Protein AF-A0A7S4SKW2-F1 (afdb_monomer_lite)

Organism: NCBI:txid311494

Foldseek 3Di:
DVLVVVVLVVLLVLLLVLQQVLLVVLLVCQVVVLVVCLVCVVVVNDDLVVVLVVVLVVLLVVLLVPQLVVLVVVCVVSVLDDDPVLSVQLSLLSSLNNSLNNLVSNLLNLVDPDSVVSVVVSVVLSVLLSVLLLPPHADDPVCVVVNLVNLSNLSSLLNLLSSDEQADWDQDDPVPRDTDGPCPDPSNVSCVSSVSCSYDPPDRDHNVVSSVSSVVSSVVSSVSSSVSSVVVSVVVVVVVVVVVVVVCVVDPDPPPDDPDPVVVVVVVVVVVVVVVVVVVVVVVVVVVVVVVVVVPPPDDPDDDDDDDD

Secondary structure (DSSP, 8-state):
-HHHHHHHHHHHHHHHHTTHHHHHHHHHHHHHHHHHHHHHHHTTS--HHHHHHHHHHHHHHHHHHHHHHHHHHHHHHTT----HHHHHHHHHHHHHHHHHHHHHHHHHHHH---HHHHHHHHHHHHHHHHHTTSSSSPPPGGGTTHHHH-HHHHHHHHHHHHH--TT-EEEEETTTTEEEEGGGSHHHHHHHHTT-----TTSPPPTHHHHHHHHHHHHHHHHHHHHHHHHHHHHHHHHHHHHHHHHHHHS-----PPPPHHHHHHHHHHHHHHHHHHHHHHHHHHHHHHHHTTSSSSS----------

InterPro domains:
  IPR013525 ABC-2 type transporter, transmembrane domain [PF01061] (7-164)
  IPR050352 ATP-binding cassette subfamily G transporters [PTHR48041] (4-189)

Structure (mmCIF, N/CA/C/O backbone):
data_AF-A0A7S4SKW2-F1
#
_entry.id   AF-A0A7S4SKW2-F1
#
loop_
_atom_site.group_PDB
_atom_site.id
_atom_site.type_symbol
_atom_site.label_atom_id
_atom_site.label_alt_id
_atom_site.label_comp_id
_atom_site.label_asym_id
_atom_site.label_entity_id
_atom_site.label_seq_id
_atom_site.pdbx_PDB_ins_code
_atom_site.Cartn_x
_atom_site.Cartn_y
_atom_site.Cartn_z
_atom_site.occupancy
_atom_site.B_iso_or_equiv
_atom_site.auth_seq_id
_atom_site.auth_comp_id
_atom_site.auth_asym_id
_atom_site.auth_atom_id
_atom_site.pdbx_PDB_model_num
ATOM 1 N N . GLN A 1 1 ? 23.721 -5.086 -19.855 1.00 54.81 1 GLN A N 1
ATOM 2 C CA . GLN A 1 1 ? 22.516 -5.845 -19.432 1.00 54.81 1 GLN A CA 1
ATOM 3 C C . GLN A 1 1 ? 22.306 -5.880 -17.912 1.00 54.81 1 GLN A C 1
ATOM 5 O O . GLN A 1 1 ? 21.156 -5.894 -17.498 1.00 54.81 1 GLN A O 1
ATOM 10 N N . THR A 1 2 ? 23.355 -5.848 -17.077 1.00 61.50 2 THR A N 1
ATOM 11 C CA . THR A 1 2 ? 23.234 -5.836 -15.601 1.00 61.50 2 THR A CA 1
ATOM 12 C C . THR A 1 2 ? 22.401 -4.662 -15.071 1.00 61.50 2 THR A C 1
ATOM 14 O O . THR A 1 2 ? 21.466 -4.889 -14.315 1.00 61.50 2 THR A O 1
ATOM 17 N N . ALA A 1 3 ? 22.626 -3.437 -15.559 1.00 76.19 3 ALA A N 1
ATOM 18 C CA . ALA A 1 3 ? 21.929 -2.235 -15.077 1.00 76.19 3 ALA A CA 1
ATOM 19 C C . ALA A 1 3 ? 20.384 -2.290 -15.168 1.00 76.19 3 ALA A C 1
ATOM 21 O O . ALA A 1 3 ? 19.693 -1.798 -14.280 1.00 76.19 3 ALA A O 1
ATOM 22 N N . LEU A 1 4 ? 19.814 -2.935 -16.194 1.00 79.31 4 LEU A N 1
ATOM 23 C CA . LEU A 1 4 ? 18.354 -3.079 -16.329 1.00 79.31 4 LEU A CA 1
ATOM 24 C C . LEU A 1 4 ? 17.748 -4.022 -15.287 1.00 79.31 4 LEU A C 1
ATOM 26 O O . LEU A 1 4 ? 16.642 -3.798 -14.798 1.00 79.31 4 LEU A O 1
ATOM 30 N N . SER A 1 5 ? 18.477 -5.083 -14.941 1.00 82.88 5 SER A N 1
ATOM 31 C CA . SER A 1 5 ? 18.054 -6.005 -13.889 1.00 82.88 5 SER A CA 1
ATOM 32 C C . SER A 1 5 ? 18.116 -5.331 -12.518 1.00 82.88 5 SER A C 1
ATOM 34 O O . SER A 1 5 ? 17.193 -5.499 -11.725 1.00 82.88 5 SER A O 1
ATOM 36 N N . GLU A 1 6 ? 19.159 -4.534 -12.260 1.00 86.88 6 GLU A N 1
ATOM 37 C CA . GLU A 1 6 ? 19.307 -3.797 -10.998 1.00 86.88 6 GLU A CA 1
ATOM 38 C C . GLU A 1 6 ? 18.194 -2.760 -10.808 1.00 86.88 6 GLU A C 1
ATOM 40 O O . GLU A 1 6 ? 17.560 -2.710 -9.757 1.00 86.88 6 GLU A O 1
ATOM 45 N N . THR A 1 7 ? 17.888 -1.978 -11.845 1.00 86.38 7 THR A N 1
ATOM 46 C CA . THR A 1 7 ? 16.813 -0.970 -11.804 1.00 86.38 7 THR A CA 1
ATOM 47 C C . THR A 1 7 ? 15.433 -1.610 -11.629 1.00 86.38 7 THR A C 1
ATOM 49 O O . THR A 1 7 ? 14.648 -1.187 -10.780 1.00 86.38 7 THR A O 1
ATOM 52 N N . THR A 1 8 ? 15.158 -2.712 -12.328 1.00 87.62 8 THR A N 1
ATOM 53 C CA . THR A 1 8 ? 13.920 -3.489 -12.139 1.00 87.62 8 THR A CA 1
ATOM 54 C C . THR A 1 8 ? 13.827 -4.087 -10.725 1.00 87.62 8 THR A C 1
ATOM 56 O O . THR A 1 8 ? 12.756 -4.087 -10.111 1.00 87.62 8 THR A O 1
ATOM 59 N N . GLY A 1 9 ? 14.951 -4.559 -10.174 1.00 89.31 9 GLY A N 1
ATOM 60 C CA . GLY A 1 9 ? 15.054 -5.036 -8.794 1.00 89.31 9 GLY A CA 1
ATOM 61 C C . GLY A 1 9 ? 14.825 -3.931 -7.759 1.00 89.31 9 GLY A C 1
ATOM 62 O O . GLY A 1 9 ? 14.130 -4.158 -6.769 1.00 89.31 9 GLY A O 1
ATOM 63 N N . LEU A 1 10 ? 15.324 -2.720 -8.016 1.00 90.75 10 LEU A N 1
ATOM 64 C CA . LEU A 1 10 ? 15.101 -1.545 -7.174 1.00 90.75 10 LEU A CA 1
ATOM 65 C C . LEU A 1 10 ? 13.612 -1.178 -7.105 1.00 90.75 10 LEU A C 1
ATOM 67 O O . LEU A 1 10 ? 13.085 -0.977 -6.014 1.00 90.75 10 LEU A O 1
ATOM 71 N N . LEU A 1 11 ? 12.903 -1.149 -8.239 1.00 90.00 11 LEU A N 1
ATOM 72 C CA . LEU A 1 11 ? 11.459 -0.863 -8.269 1.00 90.00 11 LEU A CA 1
ATOM 73 C C . LEU A 1 11 ? 10.641 -1.933 -7.530 1.00 90.00 11 LEU A C 1
ATOM 75 O O . LEU A 1 11 ? 9.674 -1.619 -6.822 1.00 90.00 11 LEU A O 1
ATOM 79 N N . PHE A 1 12 ? 11.049 -3.199 -7.646 1.00 90.94 12 PHE A N 1
ATOM 80 C CA . PHE A 1 12 ? 10.481 -4.293 -6.861 1.00 90.94 12 PHE A CA 1
ATOM 81 C C . PHE A 1 12 ? 10.719 -4.096 -5.358 1.00 90.94 12 PHE A C 1
ATOM 83 O O . PHE A 1 12 ? 9.772 -4.179 -4.570 1.00 90.94 12 PHE A O 1
ATOM 90 N N . PHE A 1 13 ? 11.950 -3.772 -4.958 1.00 92.00 13 PHE A N 1
ATOM 91 C CA . PHE A 1 13 ? 12.297 -3.513 -3.563 1.00 92.00 13 PHE A CA 1
ATOM 92 C C . PHE A 1 13 ? 11.504 -2.335 -2.989 1.00 92.00 13 PHE A C 1
ATOM 94 O O . PHE A 1 13 ? 10.914 -2.459 -1.917 1.00 92.00 13 PHE A O 1
ATOM 101 N N . THR A 1 14 ? 11.397 -1.230 -3.728 1.00 91.50 14 THR A N 1
ATOM 102 C CA . THR A 1 14 ? 10.582 -0.071 -3.341 1.00 91.50 14 THR A CA 1
ATOM 103 C C . THR A 1 14 ? 9.115 -0.464 -3.156 1.00 91.50 14 THR A C 1
ATOM 105 O O . THR A 1 14 ? 8.493 -0.096 -2.160 1.00 91.50 14 THR A O 1
ATOM 108 N N . THR A 1 15 ? 8.561 -1.289 -4.050 1.00 92.38 15 THR A N 1
ATOM 109 C CA . THR A 1 15 ? 7.191 -1.808 -3.900 1.00 92.38 15 THR A CA 1
ATOM 110 C C . THR A 1 15 ? 7.029 -2.623 -2.611 1.00 92.38 15 THR A C 1
ATOM 112 O O . THR A 1 15 ? 6.035 -2.460 -1.896 1.00 92.38 15 THR A O 1
ATOM 115 N N . ALA A 1 16 ? 8.002 -3.473 -2.275 1.00 92.38 16 ALA A N 1
ATOM 116 C CA . ALA A 1 16 ? 7.991 -4.266 -1.046 1.00 92.38 16 ALA A CA 1
ATOM 117 C C . ALA A 1 16 ? 8.091 -3.398 0.218 1.00 92.38 16 ALA A C 1
ATOM 119 O O . ALA A 1 16 ? 7.288 -3.559 1.146 1.00 92.38 16 ALA A O 1
ATOM 120 N N . LEU A 1 17 ? 9.010 -2.430 0.209 1.00 91.56 17 LEU A N 1
ATOM 121 C CA . LEU A 1 17 ? 9.254 -1.481 1.295 1.00 91.56 17 LEU A CA 1
ATOM 122 C C . LEU A 1 17 ? 8.003 -0.669 1.652 1.00 91.56 17 LEU A C 1
ATOM 124 O O . LEU A 1 17 ? 7.767 -0.388 2.822 1.00 91.56 17 LEU A O 1
ATOM 128 N N . TYR A 1 18 ? 7.179 -0.320 0.663 1.00 91.56 18 TYR A N 1
ATOM 129 C CA . TYR A 1 18 ? 5.951 0.456 0.868 1.00 91.56 18 TYR A CA 1
ATOM 130 C C . TYR A 1 18 ? 4.680 -0.381 0.990 1.00 91.56 18 TYR A C 1
ATOM 132 O O . TYR A 1 18 ? 3.588 0.169 1.112 1.00 91.56 18 TYR A O 1
ATOM 140 N N . THR A 1 19 ? 4.810 -1.703 0.989 1.00 92.25 19 THR A N 1
ATOM 141 C CA . THR A 1 19 ? 3.681 -2.619 1.157 1.00 92.25 19 THR A CA 1
ATOM 142 C C . THR A 1 19 ? 3.662 -3.232 2.546 1.00 92.25 19 THR A C 1
ATOM 144 O O . THR A 1 19 ? 2.653 -3.161 3.240 1.00 92.25 19 THR A O 1
ATOM 147 N N . VAL A 1 20 ? 4.781 -3.825 2.967 1.00 93.00 20 VAL A N 1
ATOM 148 C CA . VAL A 1 20 ? 4.821 -4.658 4.175 1.00 93.00 20 VAL A CA 1
ATOM 149 C C . VAL A 1 20 ? 4.710 -3.813 5.455 1.00 93.00 20 VAL A C 1
ATOM 151 O O . VAL A 1 20 ? 3.808 -4.071 6.256 1.00 93.00 20 VAL A O 1
ATOM 154 N N . PRO A 1 21 ? 5.546 -2.776 5.671 1.00 93.00 21 PRO A N 1
ATOM 155 C CA . PRO A 1 21 ? 5.512 -1.999 6.910 1.00 93.00 21 PRO A CA 1
ATOM 156 C C . PRO A 1 21 ? 4.182 -1.275 7.181 1.00 93.00 21 PRO A C 1
ATOM 158 O O . PRO A 1 21 ? 3.715 -1.348 8.318 1.00 93.00 21 PRO A O 1
ATOM 161 N N . PRO A 1 22 ? 3.523 -0.614 6.202 1.00 93.06 22 PRO A N 1
ATOM 162 C CA . PRO A 1 22 ? 2.274 0.100 6.469 1.00 93.06 22 PRO A CA 1
ATOM 163 C C . PRO A 1 22 ? 1.134 -0.786 6.983 1.00 93.06 22 PRO A C 1
ATOM 165 O O . PRO A 1 22 ? 0.348 -0.321 7.808 1.00 93.06 22 PRO A O 1
ATOM 168 N N . VAL A 1 23 ? 1.061 -2.051 6.547 1.00 93.75 23 VAL A N 1
ATOM 169 C CA . VAL A 1 23 ? 0.061 -3.009 7.049 1.00 93.75 23 VAL A CA 1
ATOM 170 C C . VAL A 1 23 ? 0.276 -3.252 8.540 1.00 93.75 23 VAL A C 1
ATOM 172 O O . VAL A 1 23 ? -0.646 -3.061 9.329 1.00 93.75 23 VAL A O 1
ATOM 175 N N . PHE A 1 24 ? 1.498 -3.609 8.944 1.00 93.44 24 PHE A N 1
ATOM 176 C CA . PHE A 1 24 ? 1.812 -3.911 10.345 1.00 93.44 24 PHE A CA 1
ATOM 177 C C . PHE A 1 24 ? 1.731 -2.689 11.259 1.00 93.44 24 PHE A C 1
ATOM 179 O O . PHE A 1 24 ? 1.295 -2.814 12.402 1.00 93.44 24 PHE A O 1
ATOM 186 N N . GLN A 1 25 ? 2.100 -1.506 10.759 1.00 93.50 25 GLN A N 1
ATOM 187 C CA . GLN A 1 25 ? 1.942 -0.253 11.499 1.00 93.50 25 GLN A CA 1
ATOM 188 C C . GLN A 1 25 ? 0.477 -0.013 11.874 1.00 93.50 25 GLN A C 1
ATOM 190 O O . GLN A 1 25 ? 0.178 0.275 13.032 1.00 93.50 25 GLN A O 1
ATOM 195 N N . MET A 1 26 ? -0.446 -0.185 10.923 1.00 92.81 26 MET A N 1
ATOM 196 C CA . MET A 1 26 ? -1.872 0.001 11.202 1.00 92.81 26 MET A CA 1
ATOM 197 C C . MET A 1 26 ? -2.462 -1.140 12.015 1.00 92.81 26 MET A C 1
ATOM 199 O O . MET A 1 26 ? -3.283 -0.891 12.895 1.00 92.81 26 MET A O 1
ATOM 203 N N . LEU A 1 27 ? -1.976 -2.364 11.812 1.00 93.69 27 LEU A N 1
ATOM 204 C CA . LEU A 1 27 ? -2.357 -3.517 12.620 1.00 93.69 27 LEU A CA 1
ATOM 205 C C . LEU A 1 27 ? -2.094 -3.286 14.117 1.00 93.69 27 LEU A C 1
ATOM 207 O O . LEU A 1 27 ? -2.939 -3.600 14.951 1.00 93.69 27 LEU A O 1
ATOM 211 N N . ALA A 1 28 ? -0.931 -2.719 14.452 1.00 91.94 28 ALA A N 1
ATOM 212 C CA . ALA A 1 28 ? -0.530 -2.452 15.831 1.00 91.94 28 ALA A CA 1
ATOM 213 C C . ALA A 1 28 ? -1.319 -1.295 16.468 1.00 91.94 28 ALA A C 1
ATOM 215 O O . ALA A 1 28 ? -1.614 -1.323 17.661 1.00 91.94 28 ALA A O 1
ATOM 216 N N . VAL A 1 29 ? -1.673 -0.279 15.678 1.00 92.50 29 VAL A N 1
ATOM 217 C CA . VAL A 1 29 ? -2.377 0.924 16.154 1.00 92.50 29 VAL A CA 1
ATOM 218 C C . VAL A 1 29 ? -3.895 0.711 16.250 1.00 92.50 29 VAL A C 1
ATOM 220 O O . VAL A 1 29 ? -4.558 1.349 17.072 1.00 92.50 29 VAL A O 1
ATOM 223 N N . ALA A 1 30 ? -4.456 -0.208 15.460 1.00 90.56 30 ALA A N 1
ATOM 224 C CA . ALA A 1 30 ? -5.895 -0.441 15.359 1.00 90.56 30 ALA A CA 1
ATOM 225 C C . ALA A 1 30 ? -6.623 -0.677 16.695 1.00 90.56 30 ALA A C 1
ATOM 227 O O . ALA A 1 30 ? -7.631 -0.003 16.915 1.00 90.56 30 ALA A O 1
ATOM 228 N N . PRO A 1 31 ? -6.146 -1.525 17.629 1.00 89.50 31 PRO A N 1
ATOM 229 C CA . PRO A 1 31 ? -6.864 -1.757 18.885 1.00 89.50 31 PRO A CA 1
ATOM 230 C C . PRO A 1 31 ? -7.017 -0.480 19.720 1.00 89.50 31 PRO A C 1
ATOM 232 O O . PRO A 1 31 ? -8.088 -0.203 20.262 1.00 89.50 31 PRO A O 1
ATOM 235 N N . ALA A 1 32 ? -5.959 0.335 19.780 1.00 90.56 32 ALA A N 1
ATOM 236 C CA . ALA A 1 32 ? -5.975 1.606 20.497 1.00 90.56 32 ALA A CA 1
ATOM 237 C C . ALA A 1 32 ? -6.927 2.616 19.840 1.00 90.56 32 ALA A C 1
ATOM 239 O O . ALA A 1 32 ? -7.619 3.358 20.539 1.00 90.56 32 ALA A O 1
ATOM 240 N N . VAL A 1 33 ? -6.991 2.625 18.505 1.00 91.12 33 VAL A N 1
ATOM 241 C CA . VAL A 1 33 ? -7.918 3.469 17.744 1.00 91.12 33 VAL A CA 1
ATOM 242 C C . VAL A 1 33 ? -9.368 3.069 18.002 1.00 91.12 33 VAL A C 1
ATOM 244 O O . VAL A 1 33 ? -10.168 3.929 18.354 1.00 91.12 33 VAL A O 1
ATOM 247 N N . VAL A 1 34 ? -9.708 1.782 17.902 1.00 88.50 34 VAL A N 1
ATOM 248 C CA . VAL A 1 34 ? -11.086 1.304 18.110 1.00 88.50 34 VAL A CA 1
ATOM 249 C C . VAL A 1 34 ? -11.563 1.582 19.535 1.00 88.50 34 VAL A C 1
ATOM 251 O O . VAL A 1 34 ? -12.678 2.070 19.732 1.00 88.50 34 VAL A O 1
ATOM 254 N N . ALA A 1 35 ? -10.708 1.342 20.534 1.00 88.81 35 ALA A N 1
ATOM 255 C CA . ALA A 1 35 ? -11.029 1.626 21.930 1.00 88.81 35 ALA A CA 1
ATOM 256 C C . ALA A 1 35 ? -11.248 3.124 22.186 1.00 88.81 35 ALA A C 1
ATOM 258 O O . ALA A 1 35 ? -12.133 3.495 22.959 1.00 88.81 35 ALA A O 1
ATOM 259 N N . ARG A 1 36 ? -10.459 3.987 21.536 1.00 89.56 36 ARG A N 1
ATOM 260 C CA . ARG A 1 36 ? -10.618 5.440 21.629 1.00 89.56 36 ARG A CA 1
ATOM 261 C C . ARG A 1 36 ? -11.919 5.895 20.969 1.00 89.56 36 ARG A C 1
ATOM 263 O O . ARG A 1 36 ? -12.744 6.496 21.644 1.00 89.56 36 ARG A O 1
ATOM 270 N N . VAL A 1 37 ? -12.135 5.533 19.703 1.00 89.69 37 VAL A N 1
ATOM 271 C CA . VAL A 1 37 ? -13.324 5.926 18.926 1.00 89.69 37 VAL A CA 1
ATOM 272 C C . VAL A 1 37 ? -14.611 5.506 19.625 1.00 89.69 37 VAL A C 1
ATOM 274 O O . VAL A 1 37 ? -15.553 6.286 19.697 1.00 89.69 37 VAL A O 1
ATOM 277 N N . SER A 1 38 ? -14.640 4.304 20.201 1.00 87.25 38 SER A N 1
ATOM 278 C CA . SER A 1 38 ? -15.818 3.812 20.921 1.00 87.25 38 SER A CA 1
ATOM 279 C C . SER A 1 38 ? -16.164 4.686 22.131 1.00 87.25 38 SER A C 1
ATOM 281 O O . SER A 1 38 ? -17.331 4.991 22.357 1.00 87.25 38 SER A O 1
ATOM 283 N N . LYS A 1 39 ? -15.156 5.129 22.894 1.00 88.00 39 LYS A N 1
ATOM 284 C CA . LYS A 1 39 ? -15.359 6.011 24.054 1.00 88.00 39 LYS A CA 1
ATOM 285 C C . LYS A 1 39 ? -15.805 7.408 23.635 1.00 88.00 39 LYS A C 1
ATOM 287 O O . LYS A 1 39 ? -16.733 7.947 24.224 1.00 88.00 39 LYS A O 1
ATOM 292 N N . GLU A 1 40 ? -15.158 7.967 22.616 1.00 90.06 40 GLU A N 1
ATOM 293 C CA . GLU A 1 40 ? -15.432 9.323 22.129 1.00 90.06 40 GLU A CA 1
ATOM 294 C C . GLU A 1 40 ? -16.797 9.423 21.423 1.00 90.06 40 GLU A C 1
ATOM 296 O O . GLU A 1 40 ? -17.452 10.466 21.471 1.00 90.06 40 GLU A O 1
ATOM 301 N N . TYR A 1 41 ? -17.258 8.321 20.820 1.00 87.75 41 TYR A N 1
ATOM 302 C CA . TYR A 1 41 ? -18.603 8.208 20.264 1.00 87.75 41 TYR A CA 1
ATOM 303 C C . TYR A 1 41 ? -19.675 8.144 21.360 1.00 87.75 41 TYR A C 1
ATOM 305 O O . TYR A 1 41 ? -20.662 8.870 21.283 1.00 87.75 41 TYR A O 1
ATOM 313 N N . LEU A 1 42 ? -19.476 7.320 22.398 1.00 85.12 42 LEU A N 1
ATOM 314 C CA . LEU A 1 42 ? -20.421 7.215 23.520 1.00 85.12 42 LEU A CA 1
ATOM 315 C C . LEU A 1 42 ? -20.531 8.521 24.319 1.00 85.12 42 LEU A C 1
ATOM 317 O O . LEU A 1 42 ? -21.604 8.833 24.823 1.00 85.12 42 LEU A O 1
ATOM 321 N N . SER A 1 43 ? -19.458 9.313 24.396 1.00 86.81 43 SER A N 1
ATOM 322 C CA . SER A 1 43 ? -19.497 10.648 25.005 1.00 86.81 43 SER A CA 1
ATOM 323 C C . SER A 1 43 ? -20.084 11.731 24.090 1.00 86.81 43 SER A C 1
ATOM 325 O O . SER A 1 43 ? -20.125 12.894 24.482 1.00 86.81 43 SER A O 1
ATOM 327 N N . GLY A 1 44 ? -20.506 11.384 22.869 1.00 85.06 44 GLY A N 1
ATOM 328 C CA . GLY A 1 44 ? -21.147 12.308 21.933 1.00 85.06 44 GLY A CA 1
ATOM 329 C C . GLY A 1 44 ? -20.217 13.361 21.321 1.00 85.06 44 GLY A C 1
ATOM 330 O O . GLY A 1 44 ? -20.707 14.376 20.834 1.00 85.06 44 GLY A O 1
ATOM 331 N N . MET A 1 45 ? -18.891 13.158 21.329 1.00 88.00 45 MET A N 1
ATOM 332 C CA . MET A 1 45 ? -17.949 14.172 20.826 1.00 88.00 45 MET A CA 1
ATOM 333 C C . MET A 1 45 ? -17.910 14.264 19.295 1.00 88.00 45 MET A C 1
ATOM 335 O O . MET A 1 45 ? -17.781 15.362 18.757 1.00 88.00 45 MET A O 1
ATOM 339 N N . TYR A 1 46 ? -17.993 13.135 18.580 1.00 88.12 46 TYR A N 1
ATOM 340 C CA . TYR A 1 46 ? -18.027 13.114 17.112 1.00 88.12 46 TYR A CA 1
ATOM 341 C C . TYR A 1 46 ? -18.669 11.838 16.546 1.00 88.12 46 TYR A C 1
ATOM 343 O O . TYR A 1 46 ? -18.770 10.807 17.208 1.00 88.12 46 TYR A O 1
ATOM 351 N N . GLN A 1 47 ? -19.071 11.897 15.272 1.00 88.75 47 GLN A N 1
ATOM 352 C CA . GLN A 1 47 ? -19.622 10.759 14.531 1.00 88.75 47 GLN A CA 1
ATOM 353 C C . GLN A 1 47 ? -18.522 9.923 13.856 1.00 88.75 47 GLN A C 1
ATOM 355 O O . GLN A 1 47 ? -17.506 10.445 13.396 1.00 88.75 47 GLN A O 1
ATOM 360 N N . VAL A 1 48 ? -18.753 8.612 13.733 1.00 86.44 48 VAL A N 1
ATOM 361 C CA . VAL A 1 48 ? -17.770 7.638 13.217 1.00 86.44 48 VAL A CA 1
ATOM 362 C C . VAL A 1 48 ? -17.265 7.980 11.808 1.00 86.44 48 VAL A C 1
ATOM 364 O O . VAL A 1 48 ? -16.080 7.832 11.522 1.00 86.44 48 VAL A O 1
ATOM 367 N N . HIS A 1 49 ? -18.125 8.488 10.924 1.00 87.75 49 HIS A N 1
ATOM 368 C CA . HIS A 1 49 ? -17.723 8.843 9.558 1.00 87.75 49 HIS A CA 1
ATOM 369 C C . HIS A 1 49 ? -16.748 10.028 9.518 1.00 87.75 49 HIS A C 1
ATOM 371 O O . HIS A 1 49 ? -15.791 10.003 8.744 1.00 87.75 49 HIS A O 1
ATOM 377 N N . THR A 1 50 ? -16.932 11.031 10.382 1.00 90.19 50 THR A N 1
ATOM 378 C CA . THR A 1 50 ? -16.022 12.182 10.491 1.00 90.19 50 THR A CA 1
ATOM 379 C C . THR A 1 50 ? -14.630 11.724 10.908 1.00 90.19 50 THR A C 1
ATOM 381 O O . THR A 1 50 ? -13.633 12.181 10.350 1.00 90.19 50 THR A O 1
ATOM 384 N N . PHE A 1 51 ? -14.561 10.754 11.822 1.00 90.50 51 PHE A N 1
ATOM 385 C CA . PHE A 1 51 ? -13.306 10.126 12.215 1.00 90.50 51 PHE A CA 1
ATOM 386 C C . PHE A 1 51 ? -12.625 9.404 11.048 1.00 90.50 51 PHE A C 1
ATOM 388 O O . PHE A 1 51 ? -11.442 9.635 10.802 1.00 90.50 51 PHE A O 1
ATOM 395 N N . VAL A 1 52 ? -13.359 8.579 10.290 1.00 90.06 52 VAL A N 1
ATOM 396 C CA . VAL A 1 52 ? -12.799 7.847 9.139 1.00 90.06 52 VAL A CA 1
ATOM 397 C C . VAL A 1 52 ? -12.219 8.812 8.103 1.00 90.06 52 VAL A C 1
ATOM 399 O O . VAL A 1 52 ? -11.103 8.599 7.621 1.00 90.06 52 VAL A O 1
ATOM 402 N N . VAL A 1 53 ? -12.929 9.900 7.791 1.00 91.25 53 VAL A N 1
ATOM 403 C CA . VAL A 1 53 ? -12.456 10.920 6.842 1.00 91.25 53 VAL A CA 1
ATOM 404 C C . VAL A 1 53 ? -11.203 11.621 7.370 1.00 91.25 53 VAL A C 1
ATOM 406 O O . VAL A 1 53 ? -10.200 11.693 6.657 1.00 91.25 53 VAL A O 1
ATOM 409 N N . ALA A 1 54 ? -11.216 12.084 8.623 1.00 91.94 54 ALA A N 1
ATOM 410 C CA . ALA A 1 54 ? -10.074 12.769 9.229 1.00 91.94 54 ALA A CA 1
ATOM 411 C C . ALA A 1 54 ? -8.830 11.866 9.306 1.00 91.94 54 ALA A C 1
ATOM 413 O O . ALA A 1 54 ? -7.721 12.288 8.970 1.00 91.94 54 ALA A O 1
ATOM 414 N N . MET A 1 55 ? -9.015 10.600 9.683 1.00 89.62 55 MET A N 1
ATOM 415 C CA . MET A 1 55 ? -7.946 9.609 9.773 1.00 89.62 55 MET A CA 1
ATOM 416 C C . MET A 1 55 ? -7.348 9.276 8.402 1.00 89.62 55 MET A C 1
ATOM 418 O O . MET A 1 55 ? -6.124 9.186 8.261 1.00 89.62 55 MET A O 1
ATOM 422 N N . THR A 1 56 ? -8.197 9.124 7.383 1.00 88.69 56 THR A N 1
ATOM 423 C CA . THR A 1 56 ? -7.763 8.862 6.004 1.00 88.69 56 THR A CA 1
ATOM 424 C C . THR A 1 56 ? -6.984 10.051 5.450 1.00 88.69 56 THR A C 1
ATOM 426 O O . THR A 1 56 ? -5.919 9.868 4.856 1.00 88.69 56 THR A O 1
ATOM 429 N N . LEU A 1 57 ? -7.461 11.276 5.693 1.00 91.12 57 LEU A N 1
ATOM 430 C CA . LEU A 1 57 ? -6.785 12.496 5.260 1.00 91.12 57 LEU A CA 1
ATOM 431 C C . LEU A 1 57 ? -5.414 12.640 5.933 1.00 91.12 57 LEU A C 1
ATOM 433 O O . LEU A 1 57 ? -4.410 12.822 5.247 1.00 91.12 57 LEU A O 1
ATOM 437 N N . SER A 1 58 ? -5.356 12.465 7.257 1.00 91.19 58 SER A N 1
ATOM 438 C CA . SER A 1 58 ? -4.104 12.484 8.023 1.00 91.19 58 SER A CA 1
ATOM 439 C C . SER A 1 58 ? -3.111 11.435 7.510 1.00 91.19 58 SER A C 1
ATOM 441 O O . SER A 1 58 ? -1.956 11.750 7.221 1.00 91.19 58 SER A O 1
ATOM 443 N N . SER A 1 59 ? -3.582 10.206 7.281 1.00 87.50 59 SER A N 1
ATOM 444 C CA . SER A 1 59 ? -2.756 9.121 6.745 1.00 87.50 59 SER A CA 1
ATOM 445 C C . SER A 1 59 ? -2.229 9.432 5.342 1.00 87.50 59 SER A C 1
ATOM 447 O O . SER A 1 59 ? -1.069 9.142 5.042 1.00 87.50 59 SER A O 1
ATOM 449 N N . THR A 1 60 ? -3.055 10.034 4.487 1.00 87.38 60 THR A N 1
ATOM 450 C CA . THR A 1 60 ? -2.670 10.417 3.122 1.00 87.38 60 THR A CA 1
ATOM 451 C C . THR A 1 60 ? -1.577 11.480 3.149 1.00 87.38 60 THR A C 1
ATOM 453 O O . THR A 1 60 ? -0.566 11.322 2.470 1.00 87.38 60 THR A O 1
ATOM 456 N N . ILE A 1 61 ? -1.713 12.501 4.000 1.00 88.69 61 ILE A N 1
ATOM 457 C CA . ILE A 1 61 ? -0.696 13.549 4.170 1.00 88.69 61 ILE A CA 1
ATOM 458 C C . ILE A 1 61 ? 0.644 12.934 4.588 1.00 88.69 61 ILE A C 1
ATOM 460 O O . ILE A 1 61 ? 1.671 13.214 3.974 1.00 88.69 61 ILE A O 1
ATOM 464 N N . THR A 1 62 ? 0.652 12.030 5.573 1.00 87.56 62 THR A N 1
ATOM 465 C CA . THR A 1 62 ? 1.890 11.354 5.990 1.00 87.56 62 THR A CA 1
ATOM 466 C C . THR A 1 62 ? 2.517 10.540 4.856 1.00 87.56 62 THR A C 1
ATOM 468 O O . THR A 1 62 ? 3.738 10.528 4.716 1.00 87.56 62 THR A O 1
ATOM 471 N N . ALA A 1 63 ? 1.709 9.857 4.037 1.00 84.56 63 ALA A N 1
ATOM 472 C CA . ALA A 1 63 ? 2.217 9.088 2.900 1.00 84.56 63 ALA A CA 1
ATOM 473 C C . ALA A 1 63 ? 2.837 10.000 1.830 1.00 84.56 63 ALA A C 1
ATOM 475 O O . ALA A 1 63 ? 3.913 9.698 1.318 1.00 84.56 63 ALA A O 1
ATOM 476 N N . VAL A 1 64 ? 2.197 11.139 1.554 1.00 85.06 64 VAL A N 1
ATOM 477 C CA . VAL A 1 64 ? 2.671 12.148 0.599 1.00 85.06 64 VAL A CA 1
ATOM 478 C C . VAL A 1 64 ? 3.934 12.856 1.083 1.00 85.06 64 VAL A C 1
ATOM 480 O O . VAL A 1 64 ? 4.660 13.357 0.247 1.00 85.06 64 VAL A O 1
ATOM 483 N N . ILE A 1 65 ? 4.246 12.886 2.381 1.00 85.56 65 ILE A N 1
ATOM 484 C CA . ILE A 1 65 ? 5.498 13.482 2.886 1.00 85.56 65 ILE A CA 1
ATOM 485 C C . ILE A 1 65 ? 6.628 12.449 2.970 1.00 85.56 65 ILE A C 1
ATOM 487 O O . ILE A 1 65 ? 7.765 12.748 2.618 1.00 85.56 65 ILE A O 1
ATOM 491 N N . TRP A 1 66 ? 6.337 11.227 3.427 1.00 84.69 66 TRP A N 1
ATOM 492 C CA . TRP A 1 66 ? 7.370 10.213 3.666 1.00 84.69 66 TRP A CA 1
ATOM 493 C C . TRP A 1 66 ? 7.881 9.550 2.380 1.00 84.69 66 TRP A C 1
ATOM 495 O O . TRP A 1 66 ? 9.081 9.325 2.229 1.00 84.69 66 TRP A O 1
ATOM 505 N N . ALA A 1 67 ? 6.988 9.235 1.439 1.00 83.62 67 ALA A N 1
ATOM 506 C CA . ALA A 1 67 ? 7.377 8.556 0.207 1.00 83.62 67 ALA A CA 1
ATOM 507 C C . ALA A 1 67 ? 8.241 9.414 -0.752 1.00 83.62 67 ALA A C 1
ATOM 509 O O . ALA A 1 67 ? 9.207 8.857 -1.270 1.00 83.62 67 ALA A O 1
ATOM 510 N N . PRO A 1 68 ? 8.031 10.739 -0.931 1.00 82.25 68 PRO A N 1
ATOM 511 C CA . PRO A 1 68 ? 8.889 11.529 -1.813 1.00 82.25 68 PRO A CA 1
ATOM 512 C C . PRO A 1 68 ? 10.286 11.735 -1.265 1.00 82.25 68 PRO A C 1
ATOM 514 O O . PRO A 1 68 ? 11.215 11.830 -2.053 1.00 82.25 68 PRO A O 1
ATOM 517 N N . VAL A 1 69 ? 10.471 11.787 0.057 1.00 85.62 69 VAL A N 1
ATOM 518 C CA . VAL A 1 69 ? 11.820 11.909 0.630 1.00 85.62 69 VAL A CA 1
ATOM 519 C C . VAL A 1 69 ? 12.660 10.694 0.239 1.00 85.62 69 VAL A C 1
ATOM 521 O O . VAL A 1 69 ? 13.754 10.846 -0.296 1.00 85.62 69 VAL A O 1
ATOM 524 N N . TRP A 1 70 ? 12.123 9.487 0.425 1.00 85.75 70 TRP A N 1
ATOM 525 C CA . TRP A 1 70 ? 12.787 8.259 -0.014 1.00 85.75 70 TRP A CA 1
ATOM 526 C C . TRP A 1 70 ? 12.943 8.184 -1.535 1.00 85.75 70 TRP A C 1
ATOM 528 O O . TRP A 1 70 ? 14.019 7.843 -2.028 1.00 85.75 70 TRP A O 1
ATOM 538 N N . GLN A 1 71 ? 11.882 8.502 -2.283 1.00 84.50 71 GLN A N 1
ATOM 539 C CA . GLN A 1 71 ? 11.886 8.419 -3.740 1.00 84.50 71 GLN A CA 1
ATOM 540 C C . GLN A 1 71 ? 12.890 9.405 -4.344 1.00 84.50 71 GLN A C 1
ATOM 542 O O . GLN A 1 71 ? 13.638 9.019 -5.227 1.00 84.50 71 GLN A O 1
ATOM 547 N N . MET A 1 72 ? 12.984 10.642 -3.846 1.00 84.00 72 MET A N 1
ATOM 548 C CA . MET A 1 72 ? 13.974 11.609 -4.330 1.00 84.00 72 MET A CA 1
ATOM 549 C C . MET A 1 72 ? 15.406 11.116 -4.101 1.00 84.00 72 MET A C 1
ATOM 551 O O . MET A 1 72 ? 16.235 11.207 -5.004 1.00 84.00 72 MET A O 1
ATOM 555 N N . ILE A 1 73 ? 15.697 10.547 -2.928 1.00 87.50 73 ILE A N 1
ATOM 556 C CA . ILE A 1 73 ? 17.031 10.009 -2.623 1.00 87.50 73 ILE A CA 1
ATOM 557 C C . ILE A 1 73 ? 17.346 8.804 -3.519 1.00 87.50 73 ILE A C 1
ATOM 559 O O . ILE A 1 73 ? 18.403 8.744 -4.134 1.00 87.50 73 ILE A O 1
ATOM 563 N N . THR A 1 74 ? 16.432 7.843 -3.633 1.00 86.19 74 THR A N 1
ATOM 564 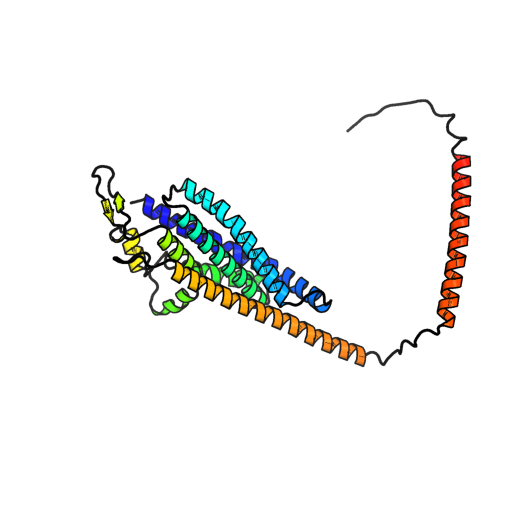C CA . THR A 1 74 ? 16.671 6.635 -4.440 1.00 86.19 74 THR A CA 1
ATOM 565 C C . THR A 1 74 ? 16.735 6.919 -5.936 1.00 86.19 74 THR A C 1
ATOM 567 O O . THR A 1 74 ? 17.583 6.350 -6.615 1.00 86.19 74 THR A O 1
ATOM 570 N N . TYR A 1 75 ? 15.902 7.826 -6.445 1.00 82.38 75 TYR A N 1
ATOM 571 C CA . TYR A 1 75 ? 15.880 8.203 -7.858 1.00 82.38 75 TYR A CA 1
ATOM 572 C C . TYR A 1 75 ? 17.161 8.935 -8.276 1.00 82.38 75 TYR A C 1
ATOM 574 O O . TYR A 1 75 ? 17.714 8.648 -9.333 1.00 82.38 75 TYR A O 1
ATOM 582 N N . THR A 1 76 ? 17.682 9.817 -7.413 1.00 81.81 76 THR A N 1
ATOM 583 C CA . THR A 1 76 ? 18.970 10.497 -7.647 1.00 81.81 76 THR A CA 1
ATOM 584 C C . THR A 1 76 ? 20.166 9.554 -7.544 1.00 81.81 76 THR A C 1
ATOM 586 O O . THR A 1 76 ? 21.106 9.686 -8.319 1.00 81.81 76 THR A O 1
ATOM 589 N N . LEU A 1 77 ? 20.139 8.583 -6.627 1.00 82.69 77 LEU A N 1
ATOM 590 C CA . LEU A 1 77 ? 21.220 7.602 -6.478 1.00 82.69 77 LEU A CA 1
ATOM 591 C C . LEU A 1 77 ? 21.268 6.570 -7.605 1.00 82.69 77 LEU A C 1
ATOM 593 O O . LEU A 1 77 ? 22.343 6.077 -7.936 1.00 82.69 77 LEU A O 1
ATOM 597 N N . ALA A 1 78 ? 20.114 6.208 -8.152 1.00 80.38 78 ALA A N 1
ATOM 598 C CA . ALA A 1 78 ? 20.018 5.177 -9.172 1.00 80.38 78 ALA A CA 1
ATOM 599 C C . ALA A 1 78 ? 20.138 5.730 -10.605 1.00 80.38 78 ALA A C 1
ATOM 601 O O . ALA A 1 78 ? 20.120 4.937 -11.543 1.00 80.38 78 ALA A O 1
ATOM 602 N N . ASP A 1 79 ? 20.276 7.056 -10.755 1.00 73.69 79 ASP A N 1
ATOM 603 C CA . ASP A 1 79 ? 20.350 7.775 -12.036 1.00 73.69 79 ASP A CA 1
ATOM 604 C C . ASP A 1 79 ? 19.277 7.295 -13.030 1.00 73.69 79 ASP A C 1
ATOM 606 O O . ASP A 1 79 ? 19.525 7.113 -14.223 1.00 73.69 79 ASP A O 1
ATOM 610 N N . LEU A 1 80 ? 18.068 7.030 -12.509 1.00 67.38 80 LEU A N 1
ATOM 611 C CA . LEU A 1 80 ? 16.903 6.698 -13.327 1.00 67.38 80 LEU A CA 1
ATOM 612 C C . LEU A 1 80 ? 16.532 7.973 -14.080 1.00 67.38 80 LEU A C 1
ATOM 614 O O . LEU A 1 80 ? 15.864 8.877 -13.581 1.00 67.38 80 LEU A O 1
ATOM 618 N N . GLY A 1 81 ? 17.111 8.111 -15.265 1.00 61.97 81 GLY A N 1
ATOM 619 C CA . GLY A 1 81 ? 16.928 9.273 -16.103 1.00 61.97 81 GLY A CA 1
ATOM 620 C C . GLY A 1 81 ? 15.508 9.312 -16.642 1.00 61.97 81 GLY A C 1
ATOM 621 O O . GLY A 1 81 ? 15.214 8.590 -17.590 1.00 61.97 81 GLY A O 1
ATOM 622 N N . ARG A 1 82 ? 14.671 10.213 -16.104 1.00 64.62 82 ARG A N 1
ATOM 623 C CA . ARG A 1 82 ? 13.737 11.062 -16.874 1.00 64.62 82 ARG A CA 1
ATOM 624 C C . ARG A 1 82 ? 12.863 11.977 -16.018 1.00 64.62 82 ARG A C 1
ATOM 626 O O . ARG A 1 82 ? 12.625 11.732 -14.844 1.00 64.62 82 ARG A O 1
ATOM 633 N N . ASP A 1 83 ? 12.446 13.049 -16.688 1.00 73.81 83 ASP A N 1
ATOM 634 C CA . ASP A 1 83 ? 11.313 13.960 -16.480 1.00 73.81 83 ASP A CA 1
ATOM 635 C C . ASP A 1 83 ? 10.706 14.068 -15.054 1.00 73.81 83 ASP A C 1
ATOM 637 O O . ASP A 1 83 ? 10.196 13.077 -14.525 1.00 73.81 83 ASP A O 1
ATOM 641 N N . PRO A 1 84 ? 10.622 15.269 -14.437 1.00 79.38 84 PRO A N 1
ATOM 642 C CA . PRO A 1 84 ? 9.928 15.462 -13.153 1.00 79.38 84 PRO A CA 1
ATOM 643 C C . PRO A 1 84 ? 8.484 14.928 -13.126 1.00 79.38 84 PRO A C 1
ATOM 645 O O . PRO A 1 84 ? 7.962 14.604 -12.059 1.00 79.38 84 PRO A O 1
ATOM 648 N N . VAL A 1 85 ? 7.835 14.797 -14.286 1.00 83.88 85 VAL A N 1
ATOM 649 C CA . VAL A 1 85 ? 6.501 14.195 -14.409 1.00 83.88 85 VAL A CA 1
ATOM 650 C C . VAL A 1 85 ? 6.499 12.706 -14.033 1.00 83.88 85 VAL A C 1
ATOM 652 O O . VAL A 1 85 ? 5.580 12.257 -13.344 1.00 83.88 85 VAL A O 1
ATOM 655 N N . ALA A 1 86 ? 7.526 11.946 -14.427 1.00 82.56 86 ALA A N 1
ATOM 656 C CA . ALA A 1 86 ? 7.650 10.527 -14.090 1.00 82.56 86 ALA A CA 1
ATOM 657 C C . ALA A 1 86 ? 7.827 10.341 -12.577 1.00 82.56 86 ALA A C 1
ATOM 659 O O . ALA A 1 86 ? 7.117 9.543 -11.961 1.00 82.56 86 ALA A O 1
ATOM 660 N N . LEU A 1 87 ? 8.668 11.177 -11.958 1.00 84.62 87 LEU A N 1
ATOM 661 C CA . LEU A 1 87 ? 8.866 11.198 -10.509 1.00 84.62 87 LEU A CA 1
ATOM 662 C C . LEU A 1 87 ? 7.547 11.433 -9.754 1.00 84.62 87 LEU A C 1
ATOM 664 O O . LEU A 1 87 ? 7.229 10.702 -8.814 1.00 84.62 87 LEU A O 1
ATOM 668 N N . LEU A 1 88 ? 6.745 12.412 -10.186 1.00 86.94 88 LEU A N 1
ATOM 669 C CA . LEU A 1 88 ? 5.428 12.679 -9.597 1.00 86.94 88 LEU A CA 1
ATOM 670 C C . LEU A 1 88 ? 4.453 11.509 -9.799 1.00 86.94 88 LEU A C 1
ATOM 672 O O . LEU A 1 88 ? 3.706 11.166 -8.880 1.00 86.94 88 LEU A O 1
ATOM 676 N N . GLY A 1 89 ? 4.474 10.864 -10.967 1.00 87.69 89 GLY A N 1
ATOM 677 C CA . GLY A 1 89 ? 3.663 9.677 -11.250 1.00 87.69 89 GLY A CA 1
ATOM 678 C C . GLY A 1 89 ? 4.011 8.491 -10.344 1.00 87.69 89 GLY A C 1
ATOM 679 O O . GLY A 1 89 ? 3.115 7.862 -9.767 1.00 87.69 89 GLY A O 1
ATOM 680 N N . MET A 1 90 ? 5.305 8.208 -10.165 1.00 88.38 90 MET A N 1
ATOM 681 C CA . MET A 1 90 ? 5.786 7.169 -9.245 1.00 88.38 90 MET A CA 1
ATOM 682 C C . MET A 1 90 ? 5.386 7.500 -7.809 1.00 88.38 90 MET A C 1
ATOM 684 O O . MET A 1 90 ? 4.886 6.638 -7.085 1.00 88.38 90 MET A O 1
ATOM 688 N N . GLN A 1 91 ? 5.527 8.768 -7.423 1.00 88.50 91 GLN A N 1
ATOM 689 C CA . GLN A 1 91 ? 5.182 9.241 -6.094 1.00 88.50 91 GLN A CA 1
ATOM 690 C C . GLN A 1 91 ? 3.691 9.068 -5.780 1.00 88.50 91 GLN A C 1
ATOM 692 O O . GLN A 1 91 ? 3.328 8.557 -4.717 1.00 88.50 91 GLN A O 1
ATOM 697 N N . LEU A 1 92 ? 2.815 9.451 -6.709 1.00 89.31 92 LEU A N 1
ATOM 698 C CA . LEU A 1 92 ? 1.373 9.272 -6.558 1.00 89.31 92 LEU A CA 1
ATOM 699 C C . LEU A 1 92 ? 1.004 7.785 -6.470 1.00 89.31 92 LEU A C 1
ATOM 701 O O . LEU A 1 92 ? 0.198 7.390 -5.627 1.00 89.31 92 LEU A O 1
ATOM 705 N N . THR A 1 93 ? 1.638 6.950 -7.292 1.00 90.69 93 THR A N 1
ATOM 706 C CA . THR A 1 93 ? 1.429 5.497 -7.283 1.00 90.69 93 THR A CA 1
ATOM 707 C C . THR A 1 93 ? 1.827 4.872 -5.943 1.00 90.69 93 THR A C 1
ATOM 709 O O . THR A 1 93 ? 1.070 4.078 -5.379 1.00 90.69 93 THR A O 1
ATOM 712 N N . LEU A 1 94 ? 2.979 5.260 -5.389 1.00 91.06 94 LEU A N 1
ATOM 713 C CA . LEU A 1 94 ? 3.435 4.792 -4.079 1.00 91.06 94 LEU A CA 1
ATOM 714 C C . LEU A 1 94 ? 2.522 5.277 -2.951 1.00 91.06 94 LEU A C 1
ATOM 716 O O . LEU A 1 94 ? 2.181 4.492 -2.067 1.00 91.06 94 LEU A O 1
ATOM 720 N N . ALA A 1 95 ? 2.073 6.534 -2.993 1.00 90.38 95 ALA A N 1
ATOM 721 C CA . ALA A 1 95 ? 1.141 7.068 -2.002 1.00 90.38 95 ALA A CA 1
ATOM 722 C C . ALA A 1 95 ? -0.193 6.297 -1.994 1.00 90.38 95 ALA A C 1
ATOM 724 O O . ALA A 1 95 ? -0.685 5.936 -0.923 1.00 90.38 95 ALA A O 1
ATOM 725 N N . LEU A 1 96 ? -0.741 5.980 -3.175 1.00 90.38 96 LEU A N 1
ATOM 726 C CA . LEU A 1 96 ? -1.947 5.157 -3.311 1.00 90.38 96 LEU A CA 1
ATOM 727 C C . LEU A 1 96 ? -1.739 3.736 -2.773 1.00 90.38 96 LEU A C 1
ATOM 729 O O . LEU A 1 96 ? -2.604 3.224 -2.058 1.00 90.38 96 LEU A O 1
ATOM 733 N N . ASN A 1 97 ? -0.592 3.111 -3.054 1.00 91.94 97 ASN A N 1
ATOM 734 C CA . ASN A 1 97 ? -0.260 1.798 -2.497 1.00 91.94 97 ASN A CA 1
ATOM 735 C C . ASN A 1 97 ? -0.238 1.833 -0.961 1.00 91.94 97 ASN A C 1
ATOM 737 O O . ASN A 1 97 ? -0.934 1.053 -0.312 1.00 91.94 97 ASN A O 1
ATOM 741 N N . VAL A 1 98 ? 0.492 2.787 -0.375 1.00 92.38 98 VAL A N 1
ATOM 742 C CA . VAL A 1 98 ? 0.592 2.946 1.084 1.00 92.38 98 VAL A CA 1
ATOM 743 C C . VAL A 1 98 ? -0.780 3.165 1.712 1.00 92.38 98 VAL A C 1
ATOM 745 O O . VAL A 1 98 ? -1.085 2.554 2.736 1.00 92.38 98 VAL A O 1
ATOM 748 N N . LEU A 1 99 ? -1.624 4.005 1.106 1.00 91.88 99 LEU A N 1
ATOM 749 C CA . LEU A 1 99 ? -2.982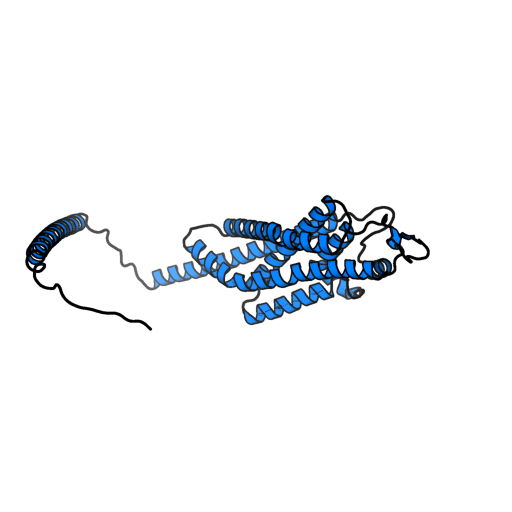 4.243 1.589 1.00 91.88 99 LEU A CA 1
ATOM 750 C C . LEU A 1 99 ? -3.804 2.949 1.595 1.00 91.88 99 LEU A C 1
ATOM 752 O O . LEU A 1 99 ? -4.394 2.598 2.615 1.00 91.88 99 LEU A O 1
ATOM 756 N N . THR A 1 100 ? -3.784 2.209 0.487 1.00 92.00 100 THR A N 1
ATOM 757 C CA . THR A 1 100 ? -4.523 0.947 0.342 1.00 92.00 100 THR A CA 1
ATOM 758 C C . THR A 1 100 ? -4.073 -0.082 1.380 1.00 92.00 100 THR A C 1
ATOM 760 O O . THR A 1 100 ? -4.899 -0.701 2.048 1.00 92.00 100 THR A O 1
ATOM 763 N N . MET A 1 101 ? -2.761 -0.216 1.579 1.00 92.56 101 MET A N 1
ATOM 764 C CA . MET A 1 101 ? -2.168 -1.145 2.543 1.00 92.56 101 MET A CA 1
ATOM 765 C C . MET A 1 101 ? -2.494 -0.794 3.993 1.00 92.56 101 MET A C 1
ATOM 7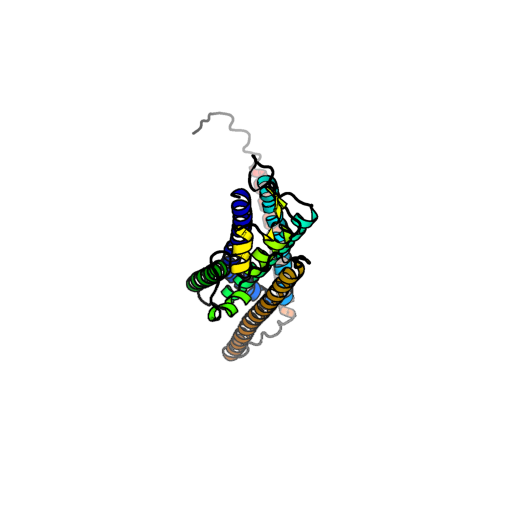67 O O . MET A 1 101 ? -2.754 -1.678 4.808 1.00 92.56 101 MET A O 1
ATOM 771 N N . ARG A 1 102 ? -2.529 0.498 4.325 1.00 93.06 102 ARG A N 1
ATOM 772 C CA . ARG A 1 102 ? -2.930 0.970 5.657 1.00 93.06 102 ARG A CA 1
ATOM 773 C C . ARG A 1 102 ? -4.379 0.615 5.964 1.00 93.06 102 ARG A C 1
ATOM 775 O O . ARG A 1 102 ? -4.657 0.088 7.039 1.00 93.06 102 ARG A O 1
ATOM 782 N N . ILE A 1 103 ? -5.281 0.870 5.017 1.00 92.62 103 ILE A N 1
ATOM 783 C CA . ILE A 1 103 ? -6.710 0.563 5.166 1.00 92.62 103 ILE A CA 1
ATOM 784 C C . ILE A 1 103 ? -6.915 -0.950 5.293 1.00 92.62 103 ILE A C 1
ATOM 786 O O . ILE A 1 103 ? -7.640 -1.401 6.177 1.00 92.62 103 ILE A O 1
ATOM 790 N N . LEU A 1 104 ? -6.220 -1.739 4.472 1.00 92.31 104 LEU A N 1
ATOM 791 C CA . LEU A 1 104 ? -6.231 -3.196 4.567 1.00 92.31 104 LEU A CA 1
ATOM 792 C C . LEU A 1 104 ? -5.763 -3.687 5.950 1.00 92.31 104 LEU A C 1
ATOM 794 O O . LEU A 1 104 ? -6.387 -4.576 6.524 1.00 92.31 104 LEU A O 1
ATOM 798 N N . GLY A 1 105 ? -4.693 -3.104 6.499 1.00 92.88 105 GLY A N 1
ATOM 799 C CA . GLY A 1 105 ? -4.202 -3.429 7.841 1.00 92.88 105 GLY A CA 1
ATOM 800 C C . GLY A 1 105 ? -5.231 -3.139 8.936 1.00 92.88 105 GLY A C 1
ATOM 801 O O . GLY A 1 105 ? -5.440 -3.973 9.816 1.00 92.88 105 GLY A O 1
ATOM 802 N N . PHE A 1 106 ? -5.934 -2.005 8.854 1.00 92.06 106 PHE A N 1
ATOM 803 C CA . PHE A 1 106 ? -7.043 -1.709 9.768 1.00 92.06 106 PHE A CA 1
ATOM 804 C C . PHE A 1 106 ? -8.198 -2.695 9.632 1.00 92.06 106 PHE A C 1
ATOM 806 O O . PHE A 1 106 ? -8.714 -3.172 10.641 1.00 92.06 106 PHE A O 1
ATOM 813 N N . PHE A 1 107 ? -8.587 -3.016 8.398 1.00 92.00 107 PHE A N 1
ATOM 814 C CA . PHE A 1 107 ? -9.657 -3.968 8.129 1.00 92.00 107 PHE A CA 1
ATOM 815 C C . PHE A 1 107 ? -9.339 -5.349 8.718 1.00 92.00 107 PHE A C 1
ATOM 817 O O . PHE A 1 107 ? -10.141 -5.898 9.472 1.00 92.00 107 PHE A O 1
ATOM 824 N N . LEU A 1 108 ? -8.135 -5.873 8.465 1.00 91.88 108 LEU A N 1
ATOM 825 C CA . LEU A 1 108 ? -7.669 -7.133 9.052 1.00 91.88 108 LEU A CA 1
ATOM 826 C C . LEU A 1 108 ? -7.706 -7.097 10.584 1.00 91.88 108 LEU A C 1
ATOM 828 O O . LEU A 1 108 ? -8.143 -8.062 11.212 1.00 91.88 108 LEU A O 1
ATOM 832 N N . ALA A 1 109 ? -7.320 -5.968 11.181 1.00 91.69 109 ALA A N 1
ATOM 833 C CA . ALA A 1 109 ? -7.325 -5.820 12.627 1.00 91.69 109 ALA A CA 1
ATOM 834 C C . ALA A 1 109 ? -8.704 -5.787 13.276 1.00 91.69 109 ALA A C 1
ATOM 836 O O . ALA A 1 109 ? -8.826 -6.150 14.443 1.00 91.69 109 ALA A O 1
ATOM 837 N N . MET A 1 110 ? -9.728 -5.365 12.542 1.00 88.75 110 MET A N 1
ATOM 838 C CA . MET A 1 110 ? -11.102 -5.379 13.033 1.00 88.75 110 MET A CA 1
ATOM 839 C C . MET A 1 110 ? -11.762 -6.744 12.857 1.00 88.75 110 MET A C 1
ATOM 841 O O . MET A 1 110 ? -12.514 -7.171 13.731 1.00 88.75 110 MET A O 1
ATOM 845 N N . VAL A 1 111 ? -11.463 -7.428 11.751 1.00 89.75 111 VAL A N 1
ATOM 846 C CA . VAL A 1 111 ? -12.039 -8.740 11.428 1.00 89.75 111 VAL A CA 1
ATOM 847 C C . VAL A 1 111 ? -11.471 -9.840 12.326 1.00 89.75 111 VAL A C 1
ATOM 849 O O . VAL A 1 111 ? -12.195 -10.759 12.711 1.00 89.75 111 VAL A O 1
ATOM 852 N N . VAL A 1 112 ? -10.182 -9.773 12.672 1.00 89.75 112 VAL A N 1
ATOM 853 C CA . VAL A 1 112 ? -9.524 -10.807 13.480 1.00 89.75 112 VAL A CA 1
ATOM 854 C C . VAL A 1 112 ? -9.558 -10.433 14.971 1.00 89.75 112 VAL A C 1
ATOM 856 O O . VAL A 1 112 ? -8.920 -9.463 15.370 1.00 89.75 112 VAL A O 1
ATOM 859 N N . PRO A 1 113 ? -10.210 -11.227 15.843 1.00 81.50 113 PRO A N 1
ATOM 860 C CA . PRO A 1 113 ? -10.430 -10.857 17.246 1.00 81.50 113 PRO A CA 1
ATOM 861 C C . PRO A 1 113 ? -9.183 -10.948 18.145 1.00 81.50 113 PRO A C 1
ATOM 863 O O . PRO A 1 113 ? -9.181 -10.406 19.248 1.00 81.50 113 PRO A O 1
ATOM 866 N N . GLY A 1 114 ? -8.128 -11.654 17.723 1.00 87.62 114 GLY A N 1
ATOM 867 C CA . GLY A 1 114 ? -6.935 -11.900 18.540 1.00 87.62 114 GLY A CA 1
ATOM 868 C C . GLY A 1 114 ? -5.694 -11.185 18.015 1.00 87.62 114 GLY A C 1
ATOM 869 O O . GLY A 1 114 ? -5.301 -11.417 16.876 1.00 87.62 114 GLY A O 1
ATOM 870 N N . ALA A 1 115 ? -5.017 -10.398 18.858 1.00 84.56 115 ALA A N 1
ATOM 871 C CA . ALA A 1 115 ? -3.835 -9.619 18.465 1.00 84.56 115 ALA A CA 1
ATOM 872 C C . ALA A 1 115 ? -2.689 -10.483 17.898 1.00 84.56 115 ALA A C 1
ATOM 874 O O . ALA A 1 115 ? -2.131 -10.157 16.853 1.00 84.56 115 ALA A O 1
ATOM 875 N N . ALA A 1 116 ? -2.372 -11.615 18.538 1.00 89.25 116 ALA A N 1
ATOM 876 C CA . ALA A 1 116 ? -1.319 -12.519 18.066 1.00 89.25 116 ALA A CA 1
ATOM 877 C C . ALA A 1 116 ? -1.697 -13.225 16.751 1.00 89.25 116 ALA A C 1
ATOM 879 O O . ALA A 1 116 ? -0.892 -13.292 15.824 1.00 89.25 116 ALA A O 1
ATOM 880 N N . LEU A 1 117 ? -2.941 -13.707 16.646 1.00 91.81 117 LEU A N 1
ATOM 881 C CA . LEU A 1 117 ? -3.452 -14.368 15.442 1.00 91.81 117 LEU A CA 1
ATOM 882 C C . LEU A 1 117 ? -3.495 -13.405 14.248 1.00 91.81 117 LEU A C 1
ATOM 884 O O . LEU A 1 117 ? -3.145 -13.774 13.130 1.00 91.81 117 LEU A O 1
ATOM 888 N N . ASN A 1 118 ? -3.885 -12.160 14.501 1.00 92.25 118 ASN A N 1
ATOM 889 C CA . ASN A 1 118 ? -3.987 -11.110 13.503 1.00 92.25 118 ASN A CA 1
ATOM 890 C C . ASN A 1 118 ? -2.634 -10.819 12.836 1.00 92.25 118 ASN A C 1
ATOM 892 O O . ASN A 1 118 ? -2.551 -10.776 11.612 1.00 92.25 118 ASN A O 1
ATOM 896 N N . VAL A 1 119 ? -1.549 -10.727 13.616 1.00 93.31 119 VAL A N 1
ATOM 897 C CA . VAL A 1 119 ? -0.189 -10.539 13.073 1.00 93.31 119 VAL A CA 1
ATOM 898 C C . VAL A 1 119 ? 0.212 -11.695 12.154 1.00 93.31 119 VAL A C 1
ATOM 900 O O . VAL A 1 119 ? 0.760 -11.459 11.077 1.00 93.31 119 VAL A O 1
ATOM 903 N N . VAL A 1 120 ? -0.085 -12.938 12.544 1.00 95.06 120 VAL A N 1
ATOM 904 C CA . VAL A 1 120 ? 0.241 -14.125 11.737 1.00 95.06 120 VAL A CA 1
ATOM 905 C C . VAL A 1 120 ? -0.537 -14.121 10.421 1.00 95.06 120 VAL A C 1
ATOM 907 O O . VAL A 1 120 ? 0.065 -14.282 9.360 1.00 95.06 120 VAL A O 1
ATOM 910 N N . ILE A 1 121 ? -1.852 -13.888 10.472 1.00 94.19 121 ILE A N 1
ATOM 911 C CA . ILE A 1 121 ? -2.707 -13.832 9.278 1.00 94.19 121 ILE A CA 1
ATOM 912 C C . ILE A 1 121 ? -2.271 -12.693 8.352 1.00 94.19 121 ILE A C 1
ATOM 914 O O . ILE A 1 121 ? -2.109 -12.915 7.153 1.00 94.19 121 ILE A O 1
ATOM 918 N N . ALA A 1 122 ? -2.029 -11.499 8.897 1.00 93.12 122 ALA A N 1
ATOM 919 C CA . ALA A 1 122 ? -1.572 -10.350 8.125 1.00 93.12 122 ALA A CA 1
ATOM 920 C C . ALA A 1 122 ? -0.228 -10.628 7.440 1.00 93.12 122 ALA A C 1
ATOM 922 O O . ALA A 1 122 ? -0.074 -10.339 6.254 1.00 93.12 122 ALA A O 1
ATOM 923 N N . ASN A 1 123 ? 0.723 -11.256 8.140 1.00 94.06 123 ASN A N 1
ATOM 924 C CA . ASN A 1 123 ? 2.003 -11.633 7.548 1.00 94.06 123 ASN A CA 1
ATOM 925 C C . ASN A 1 123 ? 1.833 -12.630 6.398 1.00 94.06 123 ASN A C 1
ATOM 927 O O . ASN A 1 123 ? 2.379 -12.417 5.318 1.00 94.06 123 ASN A O 1
ATOM 931 N N . LEU A 1 124 ? 1.050 -13.693 6.603 1.00 94.25 124 LEU A N 1
ATOM 932 C CA . LEU A 1 124 ? 0.781 -14.681 5.557 1.00 94.25 124 LEU A CA 1
ATOM 933 C C . LEU A 1 124 ? 0.114 -14.040 4.337 1.00 94.25 124 LEU A C 1
ATOM 935 O O . LEU A 1 124 ? 0.509 -14.325 3.208 1.00 94.25 124 LEU A O 1
ATOM 939 N N . PHE A 1 125 ? -0.844 -13.138 4.559 1.00 91.88 125 PHE A N 1
ATOM 940 C CA . PHE A 1 125 ? -1.527 -12.418 3.490 1.00 91.88 125 PHE A CA 1
ATOM 941 C C . PHE A 1 125 ? -0.562 -11.535 2.690 1.00 91.88 125 PHE A C 1
ATOM 943 O O . PHE A 1 125 ? -0.493 -11.637 1.467 1.00 91.88 125 PHE A O 1
ATOM 950 N N . VAL A 1 126 ? 0.234 -10.705 3.366 1.00 92.50 126 VAL A N 1
ATOM 951 C CA . VAL A 1 126 ? 1.181 -9.796 2.706 1.00 92.50 126 VAL A CA 1
ATOM 952 C C . VAL A 1 126 ? 2.258 -10.570 1.938 1.00 92.50 126 VAL A C 1
ATOM 954 O O . VAL A 1 126 ? 2.561 -10.225 0.793 1.00 92.50 126 VAL A O 1
ATOM 957 N N . GLN A 1 127 ? 2.802 -11.642 2.523 1.00 92.56 127 GLN A N 1
ATOM 958 C CA . GLN A 1 127 ? 3.780 -12.513 1.861 1.00 92.56 127 GLN A CA 1
ATOM 959 C C . GLN A 1 127 ? 3.175 -13.198 0.629 1.00 92.56 127 GLN A C 1
ATOM 961 O O . GLN A 1 127 ? 3.788 -13.228 -0.439 1.00 92.56 127 GLN A O 1
ATOM 966 N N . MET A 1 128 ? 1.936 -13.682 0.732 1.00 91.12 128 MET A N 1
ATOM 967 C CA . MET A 1 128 ? 1.204 -14.244 -0.401 1.00 91.12 128 MET A CA 1
ATOM 968 C C . MET A 1 128 ? 0.999 -13.204 -1.514 1.00 91.12 128 MET A C 1
ATOM 970 O O . MET A 1 128 ? 1.233 -13.506 -2.686 1.00 91.12 128 MET A O 1
ATOM 974 N N . CYS A 1 129 ? 0.627 -11.965 -1.181 1.00 89.19 129 CYS A N 1
ATOM 975 C CA . CYS A 1 129 ? 0.510 -10.882 -2.160 1.00 89.19 129 CYS A CA 1
ATOM 976 C C . CYS A 1 129 ? 1.848 -10.572 -2.848 1.00 89.19 129 CYS A C 1
ATOM 978 O O . CYS A 1 129 ? 1.867 -10.364 -4.062 1.00 89.19 129 CYS A O 1
ATOM 980 N N . MET A 1 130 ? 2.962 -10.597 -2.109 1.00 90.44 130 MET A N 1
ATOM 981 C CA . MET A 1 130 ? 4.306 -10.380 -2.659 1.00 90.44 130 MET A CA 1
ATOM 982 C C . MET A 1 130 ? 4.733 -11.477 -3.630 1.00 90.44 130 MET A C 1
ATOM 984 O O . MET A 1 130 ? 5.178 -11.179 -4.738 1.00 90.44 130 MET A O 1
ATOM 988 N N . LEU A 1 131 ? 4.532 -12.745 -3.267 1.00 88.69 131 LEU A N 1
ATOM 989 C CA . LEU A 1 131 ? 4.848 -13.881 -4.141 1.00 88.69 131 LEU A CA 1
ATOM 990 C C . LEU A 1 131 ? 3.999 -13.879 -5.419 1.00 88.69 131 LEU A C 1
ATOM 992 O O . LEU A 1 131 ? 4.456 -14.280 -6.489 1.00 88.69 131 LEU A O 1
ATOM 996 N N . THR A 1 132 ? 2.762 -13.393 -5.323 1.00 87.00 132 THR A N 1
ATOM 997 C CA . THR A 1 132 ? 1.799 -13.361 -6.432 1.00 87.00 132 THR A CA 1
ATOM 998 C C . THR A 1 132 ? 1.859 -12.072 -7.258 1.00 87.00 132 THR A C 1
ATOM 1000 O O . THR A 1 132 ? 1.054 -11.899 -8.177 1.00 87.00 132 THR A O 1
ATOM 1003 N N . ASN A 1 133 ? 2.835 -11.184 -7.012 1.00 85.94 133 ASN A N 1
ATOM 1004 C CA . ASN A 1 133 ? 2.984 -9.932 -7.764 1.00 85.94 133 ASN A CA 1
ATOM 1005 C C . ASN A 1 133 ? 3.507 -10.122 -9.208 1.00 85.94 133 ASN A C 1
ATOM 1007 O O . ASN A 1 133 ? 3.582 -9.150 -9.957 1.00 85.94 133 ASN A O 1
ATOM 1011 N N . ARG A 1 134 ? 3.811 -11.374 -9.597 1.00 85.00 134 ARG A N 1
ATOM 1012 C CA . ARG A 1 134 ? 4.322 -11.832 -10.908 1.00 85.00 134 ARG A CA 1
ATOM 1013 C C . ARG A 1 134 ? 5.789 -11.509 -11.202 1.00 85.00 134 ARG A C 1
ATOM 1015 O O . ARG A 1 134 ? 6.260 -11.880 -12.269 1.00 85.00 134 ARG A O 1
ATOM 1022 N N . PHE A 1 135 ? 6.535 -10.934 -10.261 1.00 85.69 135 PHE A N 1
ATOM 1023 C CA . PHE A 1 135 ? 7.975 -10.698 -10.389 1.00 85.69 135 PHE A CA 1
ATOM 1024 C C . PHE A 1 135 ? 8.803 -11.988 -10.416 1.00 85.69 135 PHE A C 1
ATOM 1026 O O . PHE A 1 135 ? 9.784 -12.059 -11.142 1.00 85.69 135 PHE A O 1
ATOM 1033 N N . TYR A 1 136 ? 8.427 -13.022 -9.662 1.00 82.88 136 TYR A N 1
ATOM 1034 C CA . TYR A 1 136 ? 9.250 -14.231 -9.522 1.00 82.88 136 TYR A CA 1
ATOM 1035 C C . TYR A 1 136 ? 9.009 -15.261 -10.630 1.00 82.88 136 TYR A C 1
ATOM 1037 O O . TYR A 1 136 ? 9.943 -15.718 -11.293 1.00 82.88 136 TYR A O 1
ATOM 1045 N N . THR A 1 137 ? 7.750 -15.639 -10.848 1.00 81.94 137 THR A N 1
ATOM 1046 C CA . THR A 1 137 ? 7.374 -16.734 -11.750 1.00 81.94 137 THR A CA 1
ATOM 1047 C C . THR A 1 137 ? 6.046 -16.455 -12.449 1.00 81.94 137 THR A C 1
ATOM 1049 O O . THR A 1 137 ? 5.246 -15.620 -12.021 1.00 81.94 137 THR A O 1
ATOM 1052 N N . LYS A 1 138 ? 5.808 -17.162 -13.559 1.00 83.06 138 LYS A N 1
ATOM 1053 C CA . LYS A 1 138 ? 4.506 -17.183 -14.231 1.00 83.06 138 LYS A CA 1
ATOM 1054 C C . LYS A 1 138 ? 3.531 -18.011 -13.396 1.00 83.06 138 LYS A C 1
ATOM 1056 O O . LYS A 1 138 ? 3.788 -19.182 -13.124 1.00 83.06 138 LYS A O 1
ATOM 1061 N N . LEU A 1 139 ? 2.403 -17.413 -13.019 1.00 83.69 139 LEU A N 1
ATOM 1062 C CA . LEU A 1 139 ? 1.380 -18.105 -12.238 1.00 83.69 139 LEU A CA 1
ATOM 1063 C C . LEU A 1 139 ? 0.536 -19.032 -13.134 1.00 83.69 139 LEU A C 1
ATOM 1065 O O . LEU A 1 139 ? 0.180 -18.641 -14.253 1.00 83.69 139 LEU A O 1
ATOM 1069 N N . PRO A 1 140 ? 0.180 -20.237 -12.653 1.00 85.88 140 PRO A N 1
ATOM 1070 C CA . PRO A 1 140 ? -0.720 -21.130 -13.371 1.00 85.88 140 PRO A CA 1
ATOM 1071 C C . PRO A 1 140 ? -2.135 -20.534 -13.456 1.00 85.88 140 PRO A C 1
ATOM 1073 O O . PRO A 1 140 ? -2.529 -19.712 -12.626 1.00 85.88 140 PRO A O 1
ATOM 1076 N N . SER A 1 141 ? -2.916 -20.951 -14.458 1.00 83.56 141 SER A N 1
ATOM 1077 C CA . SER A 1 141 ? -4.248 -20.390 -14.756 1.00 83.56 141 SER A CA 1
ATOM 1078 C C . SER A 1 141 ? -5.213 -20.441 -13.567 1.00 83.56 141 SER A C 1
ATOM 1080 O O . SER A 1 141 ? -5.933 -19.478 -13.317 1.00 83.56 141 SER A O 1
ATOM 1082 N N . TRP A 1 142 ? -5.170 -21.515 -12.778 1.00 86.00 142 TRP A N 1
ATOM 1083 C CA . TRP A 1 142 ? -6.030 -21.699 -11.607 1.00 86.00 142 TRP A CA 1
ATOM 1084 C C . TRP A 1 142 ? -5.736 -20.730 -10.447 1.00 86.00 142 TRP A C 1
ATOM 1086 O O . TRP A 1 142 ? -6.615 -20.505 -9.621 1.00 86.00 142 TRP A O 1
ATOM 1096 N N . LEU A 1 143 ? -4.543 -20.124 -10.383 1.00 83.12 143 LEU A N 1
ATOM 1097 C CA . LEU A 1 143 ? -4.164 -19.153 -9.343 1.00 83.12 143 LEU A CA 1
ATOM 1098 C C . LEU A 1 143 ? -4.346 -17.695 -9.818 1.00 83.12 143 LEU A C 1
ATOM 1100 O O . LEU A 1 143 ? -3.983 -16.751 -9.120 1.00 83.12 143 LEU A O 1
ATOM 1104 N N . GLN A 1 144 ? -4.894 -17.458 -11.014 1.00 81.56 144 GLN A N 1
ATOM 1105 C CA . GLN A 1 144 ? -4.976 -16.099 -11.563 1.00 81.56 144 GLN A CA 1
ATOM 1106 C C . GLN A 1 144 ? -5.915 -15.175 -10.777 1.00 81.56 144 GLN A C 1
ATOM 1108 O O . GLN A 1 144 ? -5.659 -13.973 -10.723 1.00 81.56 144 GLN A O 1
ATOM 1113 N N . TRP A 1 145 ? -6.944 -15.701 -10.114 1.00 82.19 145 TRP A N 1
ATOM 1114 C CA . TRP A 1 145 ? -7.876 -14.901 -9.309 1.00 82.19 145 TRP A CA 1
ATOM 1115 C C . TRP A 1 145 ? -7.166 -14.143 -8.175 1.00 82.19 145 TRP A C 1
ATOM 1117 O O . TRP A 1 145 ? -7.463 -12.976 -7.931 1.00 82.19 145 TRP A O 1
ATOM 1127 N N . ILE A 1 146 ? -6.143 -14.744 -7.555 1.00 80.06 146 ILE A N 1
ATOM 1128 C CA . ILE A 1 146 ? -5.396 -14.116 -6.455 1.00 80.06 146 ILE A CA 1
ATOM 1129 C C . ILE A 1 146 ? -4.616 -12.888 -6.928 1.00 80.06 146 ILE A C 1
ATOM 1131 O O . ILE A 1 146 ? -4.399 -11.931 -6.188 1.00 80.06 146 ILE A O 1
ATOM 1135 N N . THR A 1 147 ? -4.247 -12.879 -8.211 1.00 76.69 147 THR A N 1
ATOM 1136 C CA . THR A 1 147 ? -3.510 -11.773 -8.819 1.00 76.69 147 THR A CA 1
ATOM 1137 C C . THR A 1 147 ? -4.368 -10.534 -9.032 1.00 76.69 147 THR A C 1
ATOM 1139 O O . THR A 1 147 ? -3.810 -9.474 -9.299 1.00 76.69 147 THR A O 1
ATOM 1142 N N . VAL A 1 148 ? -5.696 -10.653 -8.935 1.00 75.81 148 VAL A N 1
ATOM 1143 C CA . VAL A 1 148 ? -6.626 -9.512 -8.933 1.00 75.81 148 VAL A CA 1
ATOM 1144 C C . VAL A 1 148 ? -6.693 -8.870 -7.543 1.00 75.81 148 VAL A C 1
ATOM 1146 O O . VAL A 1 148 ? -6.884 -7.667 -7.438 1.00 75.81 148 VAL A O 1
ATOM 1149 N N . MET A 1 149 ? -6.459 -9.647 -6.481 1.00 75.81 149 MET A N 1
ATOM 1150 C CA . MET A 1 149 ? -6.449 -9.165 -5.092 1.00 75.81 149 MET A CA 1
ATOM 1151 C C . MET A 1 149 ? -5.087 -8.591 -4.667 1.00 75.81 149 MET A C 1
ATOM 1153 O O . MET A 1 149 ? -4.992 -7.868 -3.679 1.00 75.81 149 MET A O 1
ATOM 1157 N N . SER A 1 150 ? -4.015 -8.911 -5.399 1.00 86.44 150 SER A N 1
ATOM 1158 C CA . SER A 1 150 ? -2.657 -8.472 -5.071 1.00 86.44 150 SER A CA 1
ATOM 1159 C C . SER A 1 150 ? -2.425 -7.006 -5.461 1.00 86.44 150 SER A C 1
ATOM 1161 O O . SER A 1 150 ? -2.008 -6.700 -6.574 1.00 86.44 150 SER A O 1
ATOM 1163 N N . ILE A 1 151 ? -2.634 -6.092 -4.511 1.00 88.50 151 ILE A N 1
ATOM 1164 C CA . ILE A 1 151 ? -2.271 -4.668 -4.621 1.00 88.50 151 ILE A CA 1
ATOM 1165 C C . ILE A 1 151 ? -0.811 -4.447 -5.091 1.00 88.50 151 ILE A C 1
ATOM 1167 O O . ILE A 1 151 ? -0.623 -3.676 -6.036 1.00 88.50 151 ILE A O 1
ATOM 1171 N N . PRO A 1 152 ? 0.228 -5.136 -4.556 1.00 90.25 152 PRO A N 1
ATOM 1172 C CA . PRO A 1 152 ? 1.611 -4.856 -4.950 1.00 90.25 152 PRO A CA 1
ATOM 1173 C C . PRO A 1 152 ? 1.902 -5.245 -6.405 1.00 90.25 152 PRO A C 1
ATOM 1175 O O . PRO A 1 152 ? 2.850 -4.731 -6.995 1.00 90.25 152 PRO A O 1
ATOM 1178 N N . ARG A 1 153 ? 1.076 -6.103 -7.026 1.00 90.06 153 ARG A N 1
ATOM 1179 C CA . ARG A 1 153 ? 1.128 -6.356 -8.473 1.00 90.06 153 ARG A CA 1
ATOM 1180 C C . ARG A 1 153 ? 0.831 -5.084 -9.263 1.00 90.06 153 ARG A C 1
ATOM 1182 O O . ARG A 1 153 ? 1.558 -4.772 -10.202 1.00 90.06 153 ARG A O 1
ATOM 1189 N N . PHE A 1 154 ? -0.247 -4.383 -8.919 1.00 89.56 154 PHE A N 1
ATOM 1190 C CA . PHE A 1 154 ? -0.648 -3.160 -9.614 1.00 89.56 154 PHE A CA 1
ATOM 1191 C C . PHE A 1 154 ? 0.399 -2.065 -9.413 1.00 89.56 154 PHE A C 1
ATOM 1193 O O . PHE A 1 154 ? 0.768 -1.391 -10.371 1.00 89.56 154 PHE A O 1
ATOM 1200 N N . THR A 1 155 ? 0.939 -1.949 -8.196 1.00 91.44 155 THR A N 1
ATOM 1201 C CA . THR A 1 155 ? 2.021 -1.011 -7.872 1.00 91.44 155 THR A CA 1
ATOM 1202 C C . THR A 1 155 ? 3.258 -1.278 -8.720 1.00 91.44 155 THR A C 1
ATOM 1204 O O . THR A 1 155 ? 3.682 -0.392 -9.455 1.00 91.44 155 THR A O 1
ATOM 1207 N N . LEU A 1 156 ? 3.784 -2.507 -8.717 1.00 91.00 156 LEU A N 1
ATOM 1208 C CA . LEU A 1 156 ? 4.974 -2.845 -9.499 1.00 91.00 156 LEU A CA 1
ATOM 1209 C C . LEU A 1 156 ? 4.770 -2.599 -11.001 1.00 91.00 156 LEU A C 1
ATOM 1211 O O . LEU A 1 156 ? 5.639 -2.034 -11.659 1.00 91.00 156 LEU A O 1
ATOM 1215 N N . ARG A 1 157 ? 3.611 -2.986 -11.550 1.00 89.56 157 ARG A N 1
ATOM 1216 C CA . ARG A 1 157 ? 3.296 -2.750 -12.968 1.00 89.56 157 ARG A CA 1
ATOM 1217 C C . ARG A 1 157 ? 3.207 -1.267 -13.301 1.00 89.56 157 ARG A C 1
ATOM 1219 O O . ARG A 1 157 ? 3.673 -0.877 -14.364 1.00 89.56 157 ARG A O 1
ATOM 1226 N N . ALA A 1 158 ? 2.620 -0.457 -12.424 1.00 89.94 158 ALA A N 1
ATOM 1227 C CA . ALA A 1 158 ? 2.547 0.985 -12.608 1.00 89.94 158 ALA A CA 1
ATOM 1228 C C . ALA A 1 158 ? 3.940 1.631 -12.561 1.00 89.94 158 ALA A C 1
ATOM 1230 O O . ALA A 1 158 ? 4.249 2.419 -13.446 1.00 89.94 158 ALA A O 1
ATOM 1231 N N . LEU A 1 159 ? 4.803 1.243 -11.612 1.00 89.25 159 LEU A N 1
ATOM 1232 C CA . LEU A 1 159 ? 6.185 1.739 -11.543 1.00 89.25 159 LEU A CA 1
ATOM 1233 C C . LEU A 1 159 ? 6.965 1.396 -12.821 1.00 89.25 159 LEU A C 1
ATOM 1235 O O . LEU A 1 159 ? 7.592 2.272 -13.403 1.00 89.25 159 LEU A O 1
ATOM 1239 N N . LEU A 1 160 ? 6.868 0.152 -13.302 1.00 88.25 160 LEU A N 1
ATOM 1240 C CA . LEU A 1 160 ? 7.546 -0.279 -14.530 1.00 88.25 160 LEU A CA 1
ATOM 1241 C C . LEU A 1 160 ? 7.030 0.443 -15.786 1.00 88.25 160 LEU A C 1
ATOM 1243 O O . LEU A 1 160 ? 7.822 0.739 -16.671 1.00 88.25 160 LEU A O 1
ATOM 1247 N N . LYS A 1 161 ? 5.723 0.727 -15.865 1.00 87.25 161 LYS A N 1
ATOM 1248 C CA . LYS A 1 161 ? 5.102 1.482 -16.973 1.00 87.25 161 LYS A CA 1
ATOM 1249 C C . LYS A 1 161 ? 5.475 2.964 -16.986 1.00 87.25 161 LYS A C 1
ATOM 1251 O O . LYS A 1 161 ? 5.382 3.597 -18.029 1.00 87.25 161 LYS A O 1
ATOM 1256 N N . ILE A 1 162 ? 5.787 3.532 -15.821 1.00 87.56 162 ILE A N 1
ATOM 1257 C CA . ILE A 1 162 ? 6.214 4.930 -15.705 1.00 87.56 162 ILE A CA 1
ATOM 1258 C C . ILE A 1 162 ? 7.693 5.059 -16.074 1.00 87.56 162 ILE A C 1
ATOM 1260 O O . ILE A 1 162 ? 8.061 6.025 -16.733 1.00 87.56 162 ILE A O 1
ATOM 1264 N N . GLU A 1 163 ? 8.511 4.084 -15.672 1.00 85.62 163 GLU A N 1
ATOM 1265 C CA . GLU A 1 163 ? 9.955 4.099 -15.913 1.00 85.62 163 GLU A CA 1
ATOM 1266 C C . GLU A 1 163 ? 10.327 3.753 -17.361 1.00 85.62 163 GLU A C 1
ATOM 1268 O O . GLU A 1 163 ? 11.201 4.388 -17.943 1.00 85.62 163 GLU A O 1
ATOM 1273 N N . TYR A 1 164 ? 9.674 2.746 -17.949 1.00 84.38 164 TYR A N 1
ATOM 1274 C CA . TYR A 1 164 ? 10.055 2.209 -19.255 1.00 84.38 164 TYR A CA 1
ATOM 1275 C C . TYR A 1 164 ? 8.979 2.449 -20.314 1.00 84.38 164 TYR A C 1
ATOM 1277 O O . TYR A 1 164 ? 7.814 2.098 -20.117 1.00 84.38 164 TYR A O 1
ATOM 1285 N N . SER A 1 165 ? 9.395 2.955 -21.477 1.00 82.38 165 SER A N 1
ATOM 1286 C CA . SER A 1 165 ? 8.571 3.062 -22.690 1.00 82.38 165 SER A CA 1
ATOM 1287 C C . SER A 1 165 ? 9.090 2.132 -23.788 1.00 82.38 165 SER A C 1
ATOM 1289 O O . SER A 1 165 ? 10.281 1.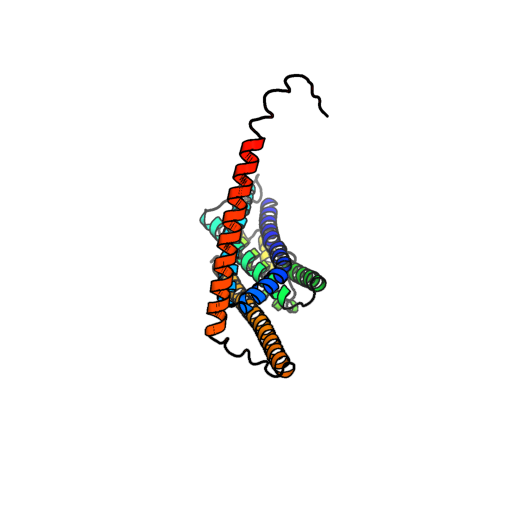817 -23.852 1.00 82.38 165 SER A O 1
ATOM 1291 N N . TRP A 1 166 ? 8.219 1.731 -24.723 1.00 75.94 166 TRP A N 1
ATOM 1292 C CA . TRP A 1 166 ? 8.636 0.953 -25.900 1.00 75.94 166 TRP A CA 1
ATOM 1293 C C . TRP A 1 166 ? 9.693 1.667 -26.761 1.00 75.94 166 TRP A C 1
ATOM 1295 O O . TRP A 1 166 ? 10.429 1.011 -27.498 1.00 75.94 166 TRP A O 1
ATOM 1305 N N . ARG A 1 167 ? 9.770 3.004 -26.680 1.00 76.31 167 ARG A N 1
ATOM 1306 C CA . ARG A 1 167 ? 10.717 3.835 -27.445 1.00 76.31 167 ARG A CA 1
ATOM 1307 C C . ARG A 1 167 ? 12.129 3.841 -26.872 1.00 76.31 167 ARG A C 1
ATOM 1309 O O . ARG A 1 167 ? 13.037 4.353 -27.528 1.00 76.31 167 ARG A O 1
ATOM 1316 N N . ASP A 1 168 ? 12.314 3.319 -25.665 1.00 80.62 168 ASP A N 1
ATOM 1317 C CA . ASP A 1 168 ? 13.616 3.326 -25.021 1.00 80.62 168 ASP A CA 1
ATOM 1318 C C . ASP A 1 168 ? 14.572 2.344 -25.691 1.00 80.62 168 ASP A C 1
ATOM 1320 O O . ASP A 1 168 ? 14.234 1.198 -25.996 1.00 80.62 168 ASP A O 1
ATOM 1324 N N . MET A 1 169 ? 15.787 2.825 -25.936 1.00 79.69 169 MET A N 1
ATOM 1325 C CA . MET A 1 169 ? 16.868 2.048 -26.522 1.00 79.69 169 MET A CA 1
ATOM 1326 C C . MET A 1 169 ? 17.943 1.824 -25.474 1.00 79.69 169 MET A C 1
ATOM 1328 O O . MET A 1 169 ? 18.394 2.767 -24.824 1.00 79.69 169 MET A O 1
ATOM 1332 N N . PHE A 1 170 ? 18.372 0.574 -25.335 1.00 80.56 170 PHE A N 1
ATOM 1333 C CA . PHE A 1 170 ? 19.391 0.190 -24.372 1.00 80.56 170 PHE A CA 1
ATOM 1334 C C . PHE A 1 170 ? 20.645 -0.298 -25.077 1.00 80.56 170 PHE A C 1
ATOM 1336 O O . PHE A 1 170 ? 20.590 -1.057 -26.047 1.00 80.56 170 PHE A O 1
ATOM 1343 N N . GLU A 1 171 ? 21.789 0.132 -24.560 1.00 80.56 171 GLU A N 1
ATOM 1344 C CA . GLU A 1 171 ? 23.089 -0.291 -25.054 1.00 80.56 171 GLU A CA 1
ATOM 1345 C C . GLU A 1 171 ? 23.422 -1.707 -24.564 1.00 80.56 171 GLU A C 1
ATOM 1347 O O . GLU A 1 171 ? 23.332 -2.038 -23.376 1.00 80.56 171 GLU A O 1
ATOM 1352 N N . VAL A 1 172 ? 23.804 -2.573 -25.501 1.00 77.19 172 VAL A N 1
ATOM 1353 C CA . VAL A 1 172 ? 24.055 -3.996 -25.232 1.00 77.19 172 VAL A CA 1
ATOM 1354 C C . VAL A 1 172 ? 25.525 -4.261 -24.949 1.00 77.19 172 VAL A C 1
ATOM 1356 O O . VAL A 1 172 ? 25.840 -5.077 -24.080 1.00 77.19 172 VAL A O 1
ATOM 1359 N N . SER A 1 173 ? 26.417 -3.578 -25.671 1.00 72.56 173 SER A N 1
ATOM 1360 C CA . SER A 1 173 ? 27.866 -3.720 -25.541 1.00 72.56 173 SER A CA 1
ATOM 1361 C C . SER A 1 173 ? 28.566 -2.366 -25.713 1.00 72.56 173 SER A C 1
ATOM 1363 O O . SER A 1 173 ? 28.489 -1.810 -26.813 1.00 72.56 173 SER A O 1
ATOM 1365 N N . PRO A 1 174 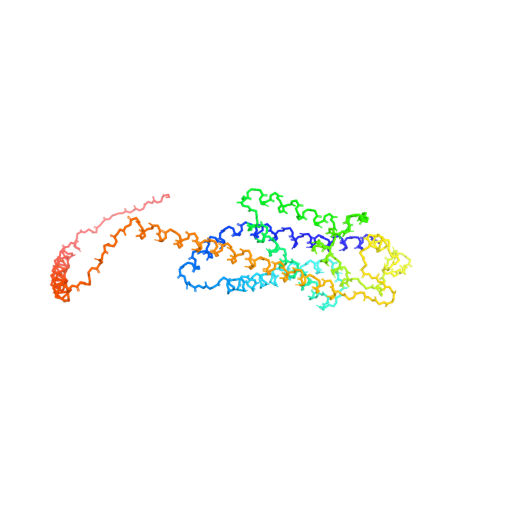? 29.327 -1.900 -24.700 1.00 67.44 174 PRO A N 1
ATOM 1366 C CA . PRO A 1 174 ? 30.060 -0.630 -24.752 1.00 67.44 174 PRO A CA 1
ATOM 1367 C C . PRO A 1 174 ? 31.088 -0.545 -25.886 1.00 67.44 174 PRO A C 1
ATOM 1369 O O . PRO A 1 174 ? 31.471 0.537 -26.310 1.00 67.44 174 PRO A O 1
ATOM 1372 N N . MET A 1 175 ? 31.577 -1.693 -26.371 1.00 62.75 175 MET A N 1
ATOM 1373 C CA . MET A 1 175 ? 32.606 -1.734 -27.418 1.00 62.75 175 MET A CA 1
ATOM 1374 C C . MET A 1 175 ? 32.038 -1.654 -28.836 1.00 62.75 175 MET A C 1
ATOM 1376 O O . MET A 1 175 ? 32.763 -1.279 -29.750 1.00 62.75 175 MET A O 1
ATOM 1380 N N . HIS A 1 176 ? 30.776 -2.041 -29.037 1.00 68.06 176 HIS A N 1
ATOM 1381 C CA . HIS A 1 176 ? 30.168 -2.131 -30.370 1.00 68.06 176 HIS A CA 1
ATOM 1382 C C . HIS A 1 176 ? 29.083 -1.072 -30.610 1.00 68.06 176 HIS A C 1
ATOM 1384 O O . HIS A 1 176 ? 28.562 -1.011 -31.721 1.00 68.06 176 HIS A O 1
ATOM 1390 N N . GLY A 1 177 ? 28.719 -0.266 -29.599 1.00 72.00 177 GLY A N 1
ATOM 1391 C CA . GLY A 1 177 ? 27.702 0.789 -29.725 1.00 72.00 177 GLY A CA 1
ATOM 1392 C C . GLY A 1 177 ? 26.354 0.272 -30.238 1.00 72.00 177 GLY A C 1
ATOM 1393 O O . GLY A 1 177 ? 25.632 0.977 -30.939 1.00 72.00 177 GLY A O 1
ATOM 1394 N N . SER A 1 178 ? 26.046 -1.001 -29.974 1.00 79.94 178 SER A N 1
ATOM 1395 C CA . SER A 1 178 ? 24.831 -1.646 -30.463 1.00 79.94 178 SER A CA 1
ATOM 1396 C C . SER A 1 178 ? 23.686 -1.376 -29.494 1.00 79.94 178 SER A C 1
ATOM 1398 O O . SER A 1 178 ? 23.765 -1.729 -28.312 1.00 79.94 178 SER A O 1
ATOM 1400 N N . TYR A 1 179 ? 22.626 -0.760 -30.014 1.00 79.81 179 TYR A N 1
ATOM 1401 C CA . TYR A 1 179 ? 21.404 -0.452 -29.283 1.00 79.81 179 TYR A CA 1
ATOM 1402 C C . TYR A 1 179 ? 20.300 -1.431 -29.672 1.00 79.81 179 TYR A C 1
ATOM 1404 O O . TYR A 1 179 ? 20.081 -1.697 -30.855 1.00 79.81 179 TYR A O 1
ATOM 1412 N N . ILE A 1 180 ? 19.595 -1.955 -28.674 1.00 81.81 180 ILE A N 1
ATOM 1413 C CA . ILE A 1 180 ? 18.413 -2.800 -28.860 1.00 81.81 180 ILE A CA 1
ATOM 1414 C C . ILE A 1 180 ? 17.223 -2.091 -28.200 1.00 81.81 180 ILE A C 1
ATOM 1416 O O . ILE A 1 180 ? 17.381 -1.524 -27.114 1.00 81.81 180 ILE A O 1
ATOM 1420 N N . PRO A 1 181 ? 16.038 -2.083 -28.832 1.00 80.12 181 PRO A N 1
ATOM 1421 C CA . PRO A 1 181 ? 14.841 -1.527 -28.214 1.00 80.12 181 PRO A CA 1
ATOM 1422 C C . PRO A 1 181 ? 14.446 -2.314 -26.957 1.00 80.12 181 PRO A C 1
ATOM 1424 O O . PRO A 1 181 ? 14.675 -3.524 -26.851 1.00 80.12 181 PRO A O 1
ATOM 1427 N N . ALA A 1 182 ? 13.804 -1.632 -26.013 1.00 77.50 182 ALA A N 1
ATOM 1428 C CA . ALA A 1 182 ? 13.385 -2.180 -24.728 1.00 77.50 182 ALA A CA 1
ATOM 1429 C C . ALA A 1 182 ? 12.654 -3.531 -24.848 1.00 77.50 182 ALA A C 1
ATOM 1431 O O . ALA A 1 182 ? 12.997 -4.490 -24.158 1.00 77.50 182 ALA A O 1
ATOM 1432 N N . GLU A 1 183 ? 11.724 -3.658 -25.796 1.00 73.56 183 GLU A N 1
ATOM 1433 C CA . GLU A 1 183 ? 10.899 -4.860 -25.996 1.00 73.56 183 GLU A CA 1
ATOM 1434 C C . GLU A 1 183 ? 11.687 -6.142 -26.327 1.00 73.56 183 GLU A C 1
ATOM 1436 O O . GLU A 1 183 ? 11.239 -7.249 -26.021 1.00 73.56 183 GLU A O 1
ATOM 1441 N N . LEU A 1 184 ? 12.866 -6.002 -26.941 1.00 74.50 184 LEU A N 1
ATOM 1442 C CA . LEU A 1 184 ? 13.721 -7.114 -27.358 1.00 74.50 184 LEU A CA 1
ATOM 1443 C C . LEU A 1 184 ? 14.755 -7.497 -26.292 1.00 74.50 184 LEU A C 1
ATOM 1445 O O . LEU A 1 184 ? 15.512 -8.450 -26.478 1.00 74.50 184 LEU A O 1
ATOM 1449 N N . THR A 1 185 ? 14.779 -6.799 -25.157 1.00 80.06 185 THR A N 1
ATOM 1450 C CA . THR A 1 185 ? 15.692 -7.125 -24.060 1.00 80.06 185 THR A CA 1
ATOM 1451 C C . THR A 1 185 ? 15.165 -8.312 -23.249 1.00 80.06 185 THR A C 1
ATOM 1453 O O . THR A 1 185 ? 13.980 -8.379 -22.915 1.00 80.06 185 THR A O 1
ATOM 1456 N N . GLY A 1 186 ? 16.054 -9.235 -22.863 1.00 77.50 186 GLY A N 1
ATOM 1457 C CA . GLY A 1 186 ? 15.686 -10.453 -22.125 1.00 77.50 186 GLY A CA 1
ATOM 1458 C C . GLY A 1 186 ? 14.899 -10.205 -20.828 1.00 77.50 186 GLY A C 1
ATOM 1459 O O . GLY A 1 186 ? 13.990 -10.965 -20.507 1.00 77.50 186 GLY A O 1
ATOM 1460 N N . THR A 1 187 ? 15.162 -9.107 -20.110 1.00 79.12 187 THR A N 1
ATOM 1461 C CA . THR A 1 187 ? 14.412 -8.715 -18.898 1.00 79.12 187 THR A CA 1
ATOM 1462 C C . THR A 1 187 ? 12.928 -8.464 -19.182 1.00 79.12 187 THR A C 1
ATOM 1464 O O . THR A 1 187 ? 12.053 -8.888 -18.419 1.00 79.12 187 THR A O 1
ATOM 1467 N N . PHE A 1 188 ? 12.618 -7.820 -20.306 1.00 79.50 188 PHE A N 1
ATOM 1468 C CA . PHE A 1 188 ? 11.248 -7.505 -20.697 1.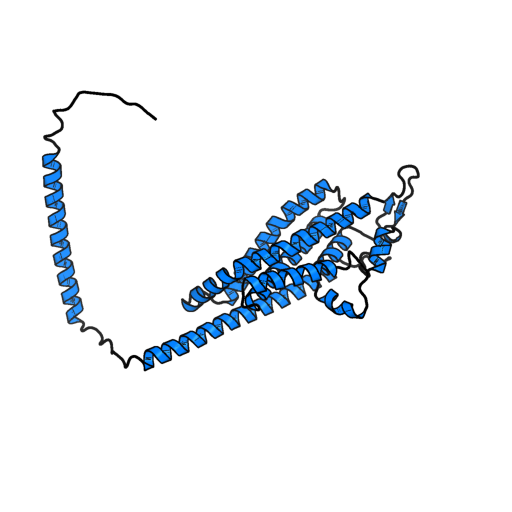00 79.50 188 PHE A CA 1
ATOM 1469 C C . PHE A 1 188 ? 10.550 -8.674 -21.386 1.00 79.50 188 PHE A C 1
ATOM 1471 O O . PHE A 1 188 ? 9.349 -8.854 -21.185 1.00 79.50 188 PHE A O 1
ATOM 1478 N N . GLN A 1 189 ? 11.293 -9.538 -22.082 1.00 79.75 189 GLN A N 1
ATOM 1479 C CA . GLN A 1 189 ? 10.768 -10.822 -22.556 1.00 79.75 189 GLN A CA 1
ATOM 1480 C C . GLN A 1 189 ? 10.285 -11.687 -21.383 1.00 79.75 189 GLN A C 1
ATOM 1482 O O . GLN A 1 189 ? 9.138 -12.131 -21.379 1.00 79.75 189 GLN A O 1
ATOM 1487 N N . VAL A 1 190 ? 11.088 -11.808 -20.321 1.00 81.31 190 VAL A N 1
ATOM 1488 C CA . VAL A 1 190 ? 10.702 -12.517 -19.089 1.00 81.31 190 VAL A CA 1
ATOM 1489 C C . VAL A 1 190 ? 9.477 -11.870 -18.422 1.00 81.31 190 VAL A C 1
ATOM 1491 O O . VAL A 1 190 ? 8.560 -12.552 -17.960 1.00 81.31 190 VAL A O 1
ATOM 1494 N N . THR A 1 191 ? 9.419 -10.540 -18.394 1.00 80.38 191 THR A N 1
ATOM 1495 C CA . THR A 1 191 ? 8.287 -9.771 -17.847 1.00 80.38 191 THR A CA 1
ATOM 1496 C C . THR A 1 191 ? 6.996 -10.013 -18.648 1.00 80.38 191 THR A C 1
ATOM 1498 O O . THR A 1 191 ? 5.923 -10.210 -18.063 1.00 80.38 191 THR A O 1
ATOM 1501 N N . ARG A 1 192 ? 7.100 -10.107 -19.980 1.00 80.25 192 ARG A N 1
ATOM 1502 C CA . ARG A 1 192 ? 5.999 -10.439 -20.894 1.00 80.25 192 ARG A CA 1
ATOM 1503 C C . ARG A 1 192 ? 5.523 -11.880 -20.723 1.00 80.25 192 ARG A C 1
ATOM 1505 O O . ARG A 1 192 ? 4.321 -12.117 -20.632 1.00 80.25 192 ARG A O 1
ATOM 1512 N N . GLU A 1 193 ? 6.436 -12.839 -20.588 1.00 82.44 193 GLU A N 1
ATOM 1513 C CA . GLU A 1 193 ? 6.105 -14.244 -20.305 1.00 82.44 193 GLU A CA 1
ATOM 1514 C C . GLU A 1 193 ? 5.357 -14.413 -18.975 1.00 82.44 193 GLU A C 1
ATOM 1516 O O . GLU A 1 193 ? 4.432 -15.227 -18.859 1.00 82.44 193 GLU A O 1
ATOM 1521 N N . ARG A 1 194 ? 5.709 -13.590 -17.980 1.00 81.19 194 ARG A N 1
ATOM 1522 C CA . ARG A 1 194 ? 5.037 -13.496 -16.673 1.00 81.19 194 ARG A CA 1
ATOM 1523 C C . ARG A 1 194 ? 3.690 -12.751 -16.730 1.00 81.19 194 ARG A C 1
ATOM 1525 O O . ARG A 1 194 ? 2.976 -12.686 -15.723 1.00 81.19 194 ARG A O 1
ATOM 1532 N N . GLN A 1 195 ? 3.294 -12.253 -17.908 1.00 76.19 195 GLN A N 1
ATOM 1533 C CA . GLN A 1 195 ? 2.079 -11.466 -18.168 1.00 76.19 195 GLN A CA 1
ATOM 1534 C C . GLN A 1 195 ? 2.017 -10.161 -17.359 1.00 76.19 195 GLN A C 1
ATOM 1536 O O . GLN A 1 195 ? 0.948 -9.706 -16.932 1.00 76.19 195 GLN A O 1
ATOM 1541 N N . MET A 1 196 ? 3.175 -9.558 -17.105 1.00 73.06 196 MET A N 1
ATOM 1542 C CA . MET A 1 196 ? 3.263 -8.174 -16.671 1.00 73.06 196 MET A CA 1
ATOM 1543 C C . MET A 1 196 ? 3.354 -7.335 -17.943 1.00 73.06 196 MET A C 1
ATOM 1545 O O . MET A 1 196 ? 4.442 -7.030 -18.402 1.00 73.06 196 MET A O 1
ATOM 1549 N N . ASN A 1 197 ? 2.220 -7.021 -18.579 1.00 72.31 197 ASN A N 1
ATOM 1550 C CA . ASN A 1 197 ? 2.227 -6.168 -19.777 1.00 72.31 197 ASN A CA 1
ATOM 1551 C C . ASN A 1 197 ? 2.699 -4.767 -19.356 1.00 72.31 197 ASN A C 1
ATOM 1553 O O . ASN A 1 197 ? 1.888 -3.991 -18.840 1.00 72.31 197 ASN A O 1
ATOM 1557 N N . VAL A 1 198 ? 4.008 -4.522 -19.455 1.00 74.19 198 VAL A N 1
ATOM 1558 C CA . VAL A 1 198 ? 4.678 -3.253 -19.136 1.00 74.19 198 VAL A CA 1
ATOM 1559 C C . VAL A 1 198 ? 4.653 -2.354 -20.367 1.00 74.19 198 VAL A C 1
ATOM 1561 O O . VAL A 1 198 ? 4.190 -1.229 -20.272 1.00 74.19 198 VAL A O 1
ATOM 1564 N N . MET A 1 199 ? 5.027 -2.884 -21.533 1.00 71.00 199 MET A N 1
ATOM 1565 C CA . MET A 1 199 ? 5.025 -2.161 -22.805 1.00 71.00 199 MET A CA 1
ATOM 1566 C C . MET A 1 199 ? 4.595 -3.090 -23.947 1.00 71.00 199 MET A C 1
ATOM 1568 O O . MET A 1 199 ? 4.968 -4.265 -23.962 1.00 71.00 199 MET A O 1
ATOM 1572 N N . GLU A 1 200 ? 3.799 -2.575 -24.884 1.00 66.12 200 GLU A N 1
ATOM 1573 C CA . GLU A 1 200 ? 3.409 -3.255 -26.124 1.00 66.12 200 GLU A CA 1
ATOM 1574 C C . GLU A 1 200 ? 3.456 -2.237 -27.275 1.00 66.12 200 GLU A C 1
ATOM 1576 O O . GLU A 1 200 ? 2.756 -1.229 -27.257 1.00 66.12 200 GLU A O 1
ATOM 1581 N N . SER A 1 201 ? 4.298 -2.476 -28.281 1.00 63.53 201 SER A N 1
ATOM 1582 C CA . SER A 1 201 ? 4.328 -1.655 -29.498 1.00 63.53 201 SER A CA 1
ATOM 1583 C C . SER A 1 201 ? 3.000 -1.801 -30.265 1.00 63.53 201 SER A C 1
ATOM 1585 O O . SER A 1 201 ? 2.533 -2.937 -30.405 1.00 63.53 201 SER A O 1
ATOM 1587 N N . PRO A 1 202 ? 2.365 -0.718 -30.777 1.00 65.50 202 PRO A N 1
ATOM 1588 C CA . PRO A 1 202 ? 2.874 0.662 -30.903 1.00 65.50 202 PRO A CA 1
ATOM 1589 C C . PRO A 1 202 ? 2.432 1.674 -29.820 1.00 65.50 202 PRO A C 1
ATOM 1591 O O . PRO A 1 202 ? 2.853 2.831 -29.875 1.00 65.50 202 PRO A O 1
ATOM 1594 N N . ASN A 1 203 ? 1.567 1.295 -28.872 1.00 68.88 203 ASN A N 1
ATOM 1595 C CA . ASN A 1 203 ? 0.991 2.210 -27.877 1.00 68.88 203 ASN A CA 1
ATOM 1596 C C . ASN A 1 203 ? 1.379 1.781 -26.458 1.00 68.88 203 ASN A C 1
ATOM 1598 O O . ASN A 1 203 ? 0.962 0.718 -26.000 1.00 68.88 203 ASN A O 1
ATOM 1602 N N . ASP A 1 204 ? 2.105 2.640 -25.735 1.00 66.94 204 ASP A N 1
ATOM 1603 C CA . ASP A 1 204 ? 2.398 2.413 -24.317 1.00 66.94 204 ASP A CA 1
ATOM 1604 C C . ASP A 1 204 ? 1.090 2.266 -23.522 1.00 66.94 204 ASP A C 1
ATOM 1606 O O . ASP A 1 204 ? 0.156 3.063 -23.657 1.00 66.94 204 ASP A O 1
ATOM 1610 N N . ALA A 1 205 ? 1.010 1.234 -22.680 1.00 68.62 205 ALA A N 1
ATOM 1611 C CA . ALA A 1 205 ? -0.149 1.030 -21.824 1.00 68.62 205 ALA A CA 1
ATOM 1612 C C . ALA A 1 205 ? -0.163 2.118 -20.735 1.00 68.62 205 ALA A C 1
ATOM 1614 O O . ALA A 1 205 ? 0.750 2.138 -19.905 1.00 68.62 205 ALA A O 1
ATOM 1615 N N . PRO A 1 206 ? -1.187 2.991 -20.667 1.00 77.19 206 PRO A N 1
ATOM 1616 C CA . PRO A 1 206 ? -1.162 4.113 -19.741 1.00 77.19 206 PRO A CA 1
ATOM 1617 C C . PRO A 1 206 ? -1.118 3.617 -18.284 1.00 77.19 206 PRO A C 1
ATOM 1619 O O . PRO A 1 206 ? -1.894 2.725 -17.911 1.00 77.19 206 PRO A O 1
ATOM 1622 N N . PRO A 1 207 ? -0.263 4.203 -17.423 1.00 78.88 207 PRO A N 1
ATOM 1623 C CA . PRO A 1 207 ? -0.174 3.821 -16.012 1.00 78.88 207 PRO A CA 1
ATOM 1624 C C . PRO A 1 207 ? -1.459 4.159 -15.241 1.00 78.88 207 PRO A C 1
ATOM 1626 O O . PRO A 1 207 ? -1.785 3.501 -14.254 1.00 78.88 207 PRO A O 1
ATOM 1629 N N . ALA A 1 208 ? -2.246 5.116 -15.749 1.00 81.88 208 ALA A N 1
ATOM 1630 C CA . ALA A 1 208 ? -3.510 5.554 -15.167 1.00 81.88 208 ALA A CA 1
ATOM 1631 C C . ALA A 1 208 ? -4.504 4.405 -14.928 1.00 81.88 208 ALA A C 1
ATOM 1633 O O . ALA A 1 208 ? -5.212 4.424 -13.929 1.00 81.88 208 ALA A O 1
ATOM 1634 N N . GLY A 1 209 ? -4.538 3.382 -15.791 1.00 84.00 209 GLY A N 1
ATOM 1635 C CA . GLY A 1 209 ? -5.437 2.238 -15.602 1.00 84.00 209 GLY A CA 1
ATOM 1636 C C . GLY A 1 209 ? -5.125 1.435 -14.334 1.00 84.00 209 GLY A C 1
ATOM 1637 O O . GLY A 1 209 ? -6.033 1.067 -13.593 1.00 84.00 209 GLY A O 1
ATOM 1638 N N . GLU A 1 210 ? -3.840 1.216 -14.039 1.00 84.69 210 GLU A N 1
ATOM 1639 C CA . GLU A 1 210 ? -3.416 0.506 -12.824 1.00 84.69 210 GLU A CA 1
ATOM 1640 C C . GLU A 1 210 ? -3.637 1.386 -11.579 1.00 84.69 210 GLU A C 1
ATOM 1642 O O . GLU A 1 210 ? -4.064 0.894 -10.537 1.00 84.69 210 GLU A O 1
ATOM 1647 N N . MET A 1 211 ? -3.406 2.700 -11.695 1.00 87.12 211 MET A N 1
ATOM 1648 C CA . MET A 1 211 ? -3.648 3.668 -10.616 1.00 87.12 211 MET A CA 1
ATOM 1649 C C . MET A 1 211 ? -5.139 3.789 -10.276 1.00 87.12 211 MET A C 1
ATOM 1651 O O . MET A 1 211 ? -5.496 3.808 -9.101 1.00 87.12 211 MET A O 1
ATOM 1655 N N . LEU A 1 212 ? -6.016 3.819 -11.285 1.00 88.12 212 LEU A N 1
ATOM 1656 C CA . LEU A 1 212 ? -7.469 3.834 -11.104 1.00 88.12 212 LEU A CA 1
ATOM 1657 C C . LEU A 1 212 ? -7.973 2.533 -10.483 1.00 88.12 212 LEU A C 1
ATOM 1659 O O . LEU A 1 212 ? -8.817 2.580 -9.593 1.00 88.12 212 LEU A O 1
ATOM 1663 N N . ALA A 1 213 ? -7.434 1.383 -10.896 1.00 87.44 213 ALA A N 1
ATOM 1664 C CA . ALA A 1 213 ? -7.753 0.108 -10.262 1.00 87.44 213 ALA A CA 1
ATOM 1665 C C . ALA A 1 213 ? -7.344 0.105 -8.779 1.00 87.44 213 ALA A C 1
ATOM 1667 O O . ALA A 1 213 ? -8.145 -0.274 -7.927 1.00 87.44 213 ALA A O 1
ATOM 1668 N N . MET A 1 214 ? -6.144 0.599 -8.450 1.00 87.25 214 MET A N 1
ATOM 1669 C CA . MET A 1 214 ? -5.708 0.757 -7.057 1.00 87.25 214 MET A CA 1
ATOM 1670 C C . MET A 1 214 ? -6.607 1.720 -6.275 1.00 87.25 214 MET A C 1
ATOM 1672 O O . MET A 1 214 ? -6.980 1.412 -5.147 1.00 87.25 214 MET A O 1
ATOM 1676 N N . ALA A 1 215 ? -7.007 2.846 -6.870 1.00 87.88 215 ALA A N 1
ATOM 1677 C CA . ALA A 1 215 ? -7.928 3.794 -6.248 1.00 87.88 215 ALA A CA 1
ATOM 1678 C C . ALA A 1 215 ? -9.330 3.193 -6.022 1.00 87.88 215 ALA A C 1
ATOM 1680 O O . ALA A 1 215 ? -9.940 3.414 -4.982 1.00 87.88 215 ALA A O 1
ATOM 1681 N N . ALA A 1 216 ? -9.838 2.390 -6.958 1.00 90.12 216 ALA A N 1
ATOM 1682 C CA . ALA A 1 216 ? -11.111 1.692 -6.796 1.00 90.12 216 ALA A CA 1
ATOM 1683 C C . ALA A 1 216 ? -11.042 0.635 -5.681 1.00 90.12 216 ALA A C 1
ATOM 1685 O O . ALA A 1 216 ? -11.945 0.552 -4.849 1.00 90.12 216 ALA A O 1
ATOM 1686 N N . ILE A 1 217 ? -9.951 -0.137 -5.625 1.00 88.31 217 ILE A N 1
ATOM 1687 C CA . ILE A 1 217 ? -9.710 -1.125 -4.564 1.00 88.31 217 ILE A CA 1
ATOM 1688 C C . ILE A 1 217 ? -9.586 -0.431 -3.202 1.00 88.31 217 ILE A C 1
ATOM 1690 O O . ILE A 1 217 ? -10.169 -0.894 -2.222 1.00 88.31 217 ILE A O 1
ATOM 1694 N N . SER A 1 218 ? -8.869 0.693 -3.129 1.00 88.31 218 SER A N 1
ATOM 1695 C CA . SER A 1 218 ? -8.690 1.445 -1.885 1.00 88.31 218 SER A CA 1
ATOM 1696 C C . SER A 1 218 ? -9.998 2.043 -1.379 1.00 88.31 218 SER A C 1
ATOM 1698 O O . SER A 1 218 ? -10.290 1.920 -0.192 1.00 88.31 218 SER A O 1
ATOM 1700 N N . LEU A 1 219 ? -10.831 2.590 -2.270 1.00 89.12 219 LEU A N 1
ATOM 1701 C CA . LEU A 1 219 ? -12.186 3.032 -1.938 1.00 89.12 219 LEU A CA 1
ATOM 1702 C C . LEU A 1 219 ? -13.049 1.866 -1.442 1.00 89.12 219 LEU A C 1
ATOM 1704 O O . LEU A 1 219 ? -13.748 2.013 -0.443 1.00 89.12 219 LEU A O 1
ATOM 1708 N N . GLY A 1 220 ? -12.959 0.696 -2.078 1.00 90.69 220 GLY A N 1
ATOM 1709 C CA . GLY A 1 220 ? -13.658 -0.512 -1.636 1.00 90.69 220 GLY A CA 1
ATOM 1710 C C . GLY A 1 220 ? -13.277 -0.924 -0.212 1.00 90.69 220 GLY A C 1
ATOM 1711 O O . GLY A 1 220 ? -14.150 -1.076 0.642 1.00 90.69 220 GLY A O 1
ATOM 1712 N N . PHE A 1 221 ? -11.979 -1.038 0.083 1.00 89.81 221 PHE A N 1
ATOM 1713 C CA . PHE A 1 221 ? -11.510 -1.353 1.436 1.00 89.81 221 PHE A CA 1
ATOM 1714 C C . PHE A 1 221 ? -11.841 -0.256 2.450 1.00 89.81 221 PHE A C 1
ATOM 1716 O O . PHE A 1 221 ? -12.109 -0.568 3.607 1.00 89.81 221 PHE A O 1
ATOM 1723 N N . LEU A 1 222 ? -11.866 1.011 2.033 1.00 90.88 222 LEU A N 1
ATOM 1724 C CA . LEU A 1 222 ? -12.236 2.127 2.901 1.00 90.88 222 LEU A CA 1
ATOM 1725 C C . LEU A 1 222 ? -13.708 2.053 3.306 1.00 90.88 222 LEU A C 1
ATOM 1727 O O . LEU A 1 222 ? -14.030 2.263 4.473 1.00 90.88 222 LEU A O 1
ATOM 1731 N N . LEU A 1 223 ? -14.592 1.710 2.367 1.00 91.56 223 LEU A N 1
ATOM 1732 C CA . LEU A 1 223 ? -16.008 1.489 2.654 1.00 91.56 223 LEU A CA 1
ATOM 1733 C C . LEU A 1 223 ? -16.213 0.276 3.565 1.00 91.56 223 LEU A C 1
ATOM 1735 O O . LEU A 1 223 ? -16.998 0.361 4.504 1.00 91.56 223 LEU A O 1
ATOM 1739 N N . LEU A 1 224 ? -15.480 -0.820 3.338 1.00 91.12 224 LEU A N 1
ATOM 1740 C CA . LEU A 1 224 ? -15.522 -1.995 4.214 1.00 91.12 224 LEU A CA 1
ATOM 1741 C C . LEU A 1 224 ? -15.042 -1.669 5.631 1.00 91.12 224 LEU A C 1
ATOM 1743 O O . LEU A 1 224 ? -15.684 -2.061 6.600 1.00 91.12 224 LEU A O 1
ATOM 1747 N N . PHE A 1 225 ? -13.951 -0.916 5.757 1.00 89.94 225 PHE A N 1
ATOM 1748 C CA . PHE A 1 225 ? -13.448 -0.433 7.040 1.00 89.94 225 PHE A CA 1
ATOM 1749 C C . PHE A 1 225 ? -14.464 0.473 7.747 1.00 89.94 225 PHE A C 1
ATOM 1751 O O . PHE A 1 225 ? -14.723 0.296 8.935 1.00 89.94 225 PHE A O 1
ATOM 1758 N N . ALA A 1 226 ? -15.070 1.420 7.025 1.00 90.81 226 ALA A N 1
ATOM 1759 C CA . ALA A 1 226 ? -16.091 2.300 7.582 1.00 90.81 226 ALA A CA 1
ATOM 1760 C C . ALA A 1 226 ? -17.317 1.507 8.056 1.00 90.81 226 ALA A C 1
ATOM 1762 O O . ALA A 1 226 ? -17.803 1.741 9.162 1.00 90.81 226 ALA A O 1
ATOM 1763 N N . LEU A 1 227 ? -17.779 0.542 7.254 1.00 92.56 227 LEU A N 1
ATOM 1764 C CA . LEU A 1 227 ? -18.887 -0.344 7.602 1.00 92.56 227 LEU A CA 1
ATOM 1765 C C . LEU A 1 227 ? -18.556 -1.132 8.870 1.00 92.56 227 LEU A C 1
ATOM 1767 O O . LEU A 1 227 ? -19.309 -1.049 9.836 1.00 92.56 227 LEU A O 1
ATOM 1771 N N . GLU A 1 228 ? -17.413 -1.814 8.913 1.00 91.38 228 GLU A N 1
ATOM 1772 C CA . GLU A 1 228 ? -17.008 -2.620 10.068 1.00 91.38 228 GLU A CA 1
ATOM 1773 C C . GLU A 1 228 ? -16.879 -1.767 11.336 1.00 91.38 228 GLU A C 1
ATOM 1775 O O . GLU A 1 228 ? -17.399 -2.130 12.390 1.00 91.38 228 GLU A O 1
ATOM 1780 N N . LEU A 1 229 ? -16.277 -0.579 11.237 1.00 89.88 229 LEU A N 1
ATOM 1781 C CA . LEU A 1 229 ? -16.165 0.333 12.371 1.00 89.88 229 LEU A CA 1
ATOM 1782 C C . LEU A 1 229 ? -17.544 0.804 12.859 1.00 89.88 229 LEU A C 1
ATOM 1784 O O . LEU A 1 229 ? -17.804 0.788 14.063 1.00 89.88 229 LEU A O 1
ATOM 1788 N N . THR A 1 230 ? -18.450 1.187 11.952 1.00 90.44 230 THR A N 1
ATOM 1789 C CA . THR A 1 230 ? -19.823 1.559 12.338 1.00 90.44 230 THR A CA 1
ATOM 1790 C C . THR A 1 230 ? -20.588 0.390 12.947 1.00 90.44 230 THR A C 1
ATOM 1792 O O . THR A 1 230 ? -21.292 0.586 13.935 1.00 90.44 230 THR A O 1
ATOM 1795 N N . TYR A 1 231 ? -20.408 -0.823 12.422 1.00 91.00 231 TYR A N 1
ATOM 1796 C CA . TYR A 1 231 ? -21.020 -2.036 12.948 1.00 91.00 231 TYR A CA 1
ATOM 1797 C C . TYR A 1 231 ? -20.527 -2.344 14.366 1.00 91.00 231 TYR A C 1
ATOM 1799 O O . TYR A 1 231 ? -21.338 -2.600 15.259 1.00 91.00 231 TYR A O 1
ATOM 1807 N N . GLN A 1 232 ? -19.218 -2.253 14.616 1.00 88.69 232 GLN A N 1
ATOM 1808 C CA . GLN A 1 232 ? -18.665 -2.470 15.953 1.00 88.69 232 GLN A CA 1
ATOM 1809 C C . GLN A 1 232 ? -19.152 -1.430 16.962 1.00 88.69 232 GLN A C 1
ATOM 1811 O O . GLN A 1 232 ? -19.527 -1.802 18.075 1.00 88.69 232 GLN A O 1
ATOM 1816 N N . VAL A 1 233 ? -19.198 -0.152 16.577 1.00 88.12 233 VAL A N 1
ATOM 1817 C CA . VAL A 1 233 ? -19.727 0.917 17.435 1.00 88.12 233 VAL A CA 1
ATOM 1818 C C . VAL A 1 233 ? -21.219 0.712 17.706 1.00 88.12 233 VAL A C 1
ATOM 1820 O O . VAL A 1 233 ? -21.637 0.763 18.859 1.00 88.12 233 VAL A O 1
ATOM 1823 N N . TRP A 1 234 ? -22.019 0.396 16.684 1.00 87.56 234 TRP A N 1
ATOM 1824 C CA . TRP A 1 234 ? -23.446 0.102 16.846 1.00 87.56 234 TRP A CA 1
ATOM 1825 C C . TRP A 1 234 ? -23.684 -1.072 17.803 1.00 87.56 234 TRP A C 1
ATOM 1827 O O . TRP A 1 234 ? -24.502 -0.970 18.715 1.00 87.56 234 TRP A O 1
ATOM 1837 N N . ARG A 1 235 ? -22.913 -2.158 17.667 1.00 88.12 235 ARG A N 1
ATOM 1838 C CA . ARG A 1 235 ? -22.981 -3.311 18.576 1.00 88.12 235 ARG A CA 1
ATOM 1839 C C . ARG A 1 235 ? -22.693 -2.911 20.027 1.00 88.12 235 ARG A C 1
ATOM 1841 O O . ARG A 1 235 ? -23.349 -3.416 20.935 1.00 88.12 235 ARG A O 1
ATOM 1848 N N . LEU A 1 236 ? -21.726 -2.019 20.251 1.00 86.25 236 LEU A N 1
ATOM 1849 C CA . LEU A 1 236 ? -21.407 -1.509 21.588 1.00 86.25 236 LEU A CA 1
ATOM 1850 C C . LEU A 1 236 ? -22.543 -0.656 22.165 1.00 86.25 236 LEU A C 1
ATOM 1852 O O . LEU A 1 236 ? -22.879 -0.821 23.332 1.00 86.25 236 LEU A O 1
ATOM 1856 N N . VAL A 1 237 ? -23.168 0.199 21.352 1.00 83.81 237 VAL A N 1
ATOM 1857 C CA . VAL A 1 237 ? -24.318 1.024 21.764 1.00 83.81 237 VAL A CA 1
ATOM 1858 C C . VAL A 1 237 ? -25.513 0.156 22.142 1.00 83.81 237 VAL A C 1
ATOM 1860 O O . VAL A 1 237 ? -26.109 0.358 23.197 1.00 83.81 237 VAL A O 1
ATOM 1863 N N . VAL A 1 238 ? -25.843 -0.845 21.319 1.00 84.69 238 VAL A N 1
ATOM 1864 C CA . VAL A 1 238 ? -26.919 -1.798 21.626 1.00 84.69 238 VAL A CA 1
ATOM 1865 C C . VAL A 1 238 ? -26.616 -2.530 22.936 1.00 84.69 238 VAL A C 1
ATOM 1867 O O . VAL A 1 238 ? -27.481 -2.592 23.810 1.00 84.69 238 VAL A O 1
ATOM 1870 N N . GLY A 1 239 ? -25.376 -2.993 23.125 1.00 81.69 239 GLY A N 1
ATOM 1871 C CA . GLY A 1 239 ? -24.941 -3.615 24.378 1.00 81.69 239 GLY A CA 1
ATOM 1872 C C . GLY A 1 239 ? -25.061 -2.693 25.600 1.00 81.69 239 GLY A C 1
ATOM 1873 O O . GLY A 1 239 ? -25.491 -3.146 26.659 1.00 81.69 239 GLY A O 1
ATOM 1874 N N . TYR A 1 240 ? -24.742 -1.405 25.450 1.00 72.75 240 TYR A N 1
ATOM 1875 C CA . TYR A 1 240 ? -24.861 -0.406 26.516 1.00 72.75 240 TYR A CA 1
ATOM 1876 C C . TYR A 1 240 ? -26.325 -0.103 26.870 1.00 72.75 240 TYR A C 1
ATOM 1878 O O . TYR A 1 240 ? -26.695 -0.154 28.040 1.00 72.75 240 TYR A O 1
ATOM 1886 N N . SER A 1 241 ? -27.193 0.097 25.871 1.00 66.56 241 SER A N 1
ATOM 1887 C CA . SER A 1 241 ? -28.632 0.339 26.087 1.00 66.56 241 SER A CA 1
ATOM 1888 C C . SER A 1 241 ? -29.330 -0.819 26.812 1.00 66.56 241 SER A C 1
ATOM 1890 O O . SER A 1 241 ? -30.234 -0.620 27.624 1.00 66.56 241 SER A O 1
ATOM 1892 N N . GLN A 1 242 ? -28.871 -2.051 26.572 1.00 69.94 242 GLN A N 1
ATOM 1893 C CA . GLN A 1 242 ? -29.377 -3.236 27.254 1.00 69.94 242 GLN A CA 1
ATOM 1894 C C . GLN A 1 242 ? -28.918 -3.301 28.720 1.00 69.94 242 GLN A C 1
ATOM 1896 O O . GLN A 1 242 ? -29.637 -3.852 29.554 1.00 69.94 242 GLN A O 1
ATOM 1901 N N . GLN A 1 243 ? -27.757 -2.720 29.050 1.00 60.62 243 GLN A N 1
ATOM 1902 C CA . GLN A 1 243 ? -27.304 -2.555 30.431 1.00 60.62 243 GLN A CA 1
ATOM 1903 C C . GLN A 1 243 ? -28.027 -1.417 31.153 1.00 60.62 243 GLN A C 1
ATOM 1905 O O . GLN A 1 243 ? -28.392 -1.623 32.303 1.00 60.62 243 GLN A O 1
ATOM 1910 N N . GLU A 1 244 ? -28.306 -0.276 30.518 1.00 57.97 244 GLU A N 1
ATOM 1911 C CA . GLU A 1 244 ? -29.135 0.781 31.129 1.00 57.97 244 GLU A CA 1
ATOM 1912 C C . GLU A 1 244 ? -30.545 0.276 31.444 1.00 57.97 244 GLU A C 1
ATOM 1914 O O . GLU A 1 244 ? -31.009 0.423 32.568 1.00 57.97 244 GLU A O 1
ATOM 1919 N N . GLY A 1 245 ? -31.183 -0.451 30.519 1.00 53.06 245 GLY A N 1
ATOM 1920 C CA . GLY A 1 245 ? -32.479 -1.089 30.777 1.00 53.06 245 GLY A CA 1
ATOM 1921 C C . GLY A 1 245 ? -32.440 -2.207 31.832 1.00 53.06 245 GLY A C 1
ATOM 1922 O O . GLY A 1 245 ? -33.487 -2.594 32.353 1.00 53.06 245 GLY A O 1
ATOM 1923 N N . LEU A 1 246 ? -31.256 -2.745 32.153 1.00 49.12 246 LEU A N 1
ATOM 1924 C CA . LEU A 1 246 ? -31.045 -3.662 33.277 1.00 49.12 246 LEU A CA 1
ATOM 1925 C C . LEU A 1 246 ? -30.776 -2.896 34.581 1.00 49.12 246 LEU A C 1
ATOM 1927 O O . LEU A 1 246 ? -31.277 -3.305 35.622 1.00 49.12 246 LEU A O 1
ATOM 1931 N N . PHE A 1 247 ? -30.046 -1.780 34.533 1.00 49.44 247 PHE A N 1
ATOM 1932 C CA . PHE A 1 247 ? -29.845 -0.872 35.664 1.00 49.44 247 PHE A CA 1
ATOM 1933 C C . PHE A 1 247 ? -31.172 -0.248 36.122 1.00 49.44 247 PHE A C 1
ATOM 1935 O O . PHE A 1 247 ? -31.460 -0.292 37.314 1.00 49.44 247 PHE A O 1
ATOM 1942 N N . ASP A 1 248 ? -32.025 0.192 35.193 1.00 50.44 248 ASP A N 1
ATOM 1943 C CA . ASP A 1 248 ? -33.385 0.688 35.472 1.00 50.44 248 ASP A CA 1
ATOM 1944 C C . ASP A 1 248 ? -34.321 -0.404 36.016 1.00 50.44 248 ASP A C 1
ATOM 1946 O O . ASP A 1 248 ? -35.241 -0.131 36.783 1.00 50.44 248 ASP A O 1
ATOM 1950 N N . LYS A 1 249 ? -34.097 -1.674 35.648 1.00 49.72 249 LYS A N 1
ATOM 1951 C CA . LYS A 1 249 ? -34.859 -2.812 36.195 1.00 49.72 249 LYS A CA 1
ATOM 1952 C C . LYS A 1 249 ? -34.345 -3.288 37.553 1.00 49.72 249 LYS A C 1
ATOM 1954 O O . LYS A 1 249 ? -35.123 -3.852 38.319 1.00 49.72 249 LYS A O 1
ATOM 1959 N N . CYS A 1 250 ? -33.061 -3.094 37.847 1.00 40.66 250 CYS A N 1
ATOM 1960 C CA . CYS A 1 250 ? -32.433 -3.480 39.112 1.00 40.66 250 CYS A CA 1
ATOM 1961 C C . CYS A 1 250 ? -32.497 -2.378 40.183 1.00 40.66 250 CYS A C 1
ATOM 1963 O O . CYS A 1 250 ? -32.272 -2.672 41.356 1.00 40.66 250 CYS A O 1
ATOM 1965 N N . LEU A 1 251 ? -32.830 -1.139 39.814 1.00 46.28 251 LEU A N 1
ATOM 1966 C CA . LEU A 1 251 ? -33.081 -0.036 40.739 1.00 46.28 251 LEU A CA 1
ATOM 1967 C C . LEU A 1 251 ? -34.497 0.503 40.506 1.00 46.28 251 LEU A C 1
ATOM 1969 O O . LEU A 1 251 ? -34.701 1.283 39.578 1.00 46.28 251 LEU A O 1
ATOM 1973 N N . PRO A 1 252 ? -35.493 0.139 41.336 1.00 38.38 252 PRO A N 1
ATOM 1974 C CA . PRO A 1 252 ? -36.773 0.817 41.285 1.00 38.38 252 PRO A CA 1
ATOM 1975 C C . PRO A 1 252 ? -36.542 2.259 41.747 1.00 38.38 252 PRO A C 1
ATOM 1977 O O . PRO A 1 252 ? -36.311 2.499 42.927 1.00 38.38 252 PRO A O 1
ATOM 1980 N N . TYR A 1 253 ? -36.536 3.186 40.790 1.00 38.16 253 TYR A N 1
ATOM 1981 C CA . TYR A 1 253 ? -36.844 4.609 40.926 1.00 38.16 253 TYR A CA 1
ATOM 1982 C C . TYR A 1 253 ? -36.644 5.180 42.344 1.00 38.16 253 TYR A C 1
ATOM 1984 O O . TYR A 1 253 ? -37.599 5.370 43.097 1.00 38.16 253 TYR A O 1
ATOM 1992 N N . VAL A 1 254 ? -35.401 5.514 42.705 1.00 44.66 254 VAL A N 1
ATOM 1993 C CA . VAL A 1 254 ? -35.207 6.610 43.658 1.00 44.66 254 VAL A CA 1
ATOM 1994 C C . VAL A 1 254 ? -35.500 7.867 42.856 1.00 44.66 254 VAL A C 1
ATOM 1996 O O . VAL A 1 254 ? -34.637 8.371 42.140 1.00 44.66 254 VAL A O 1
ATOM 1999 N N . SER A 1 255 ? -36.747 8.334 42.919 1.00 38.31 255 SER A N 1
ATOM 2000 C CA . SER A 1 255 ? -37.072 9.697 42.523 1.00 38.31 255 SER A CA 1
ATOM 2001 C C . SER A 1 255 ? -36.138 10.617 43.294 1.00 38.31 255 SER A C 1
ATOM 2003 O O . SER A 1 255 ? -36.274 10.758 44.513 1.00 38.31 255 SER A O 1
ATOM 2005 N N . VAL A 1 256 ? -35.182 11.229 42.607 1.00 47.06 256 VAL A N 1
ATOM 2006 C CA . VAL A 1 256 ? -34.556 12.440 43.119 1.00 47.06 256 VAL A CA 1
ATOM 2007 C C . VAL A 1 256 ? -35.681 13.467 43.123 1.00 47.06 256 VAL A C 1
ATOM 2009 O O . VAL A 1 256 ? -36.057 13.988 42.076 1.00 47.06 256 VAL A O 1
ATOM 2012 N N . ALA A 1 257 ? -36.316 13.635 44.283 1.00 44.50 257 ALA A N 1
ATOM 2013 C CA . ALA A 1 257 ? -37.219 14.745 44.515 1.00 44.50 257 ALA A CA 1
ATOM 2014 C C . ALA A 1 257 ? -36.434 16.024 44.215 1.00 44.50 257 ALA A C 1
ATOM 2016 O O . ALA A 1 257 ? -35.299 16.179 44.671 1.00 44.50 257 ALA A O 1
ATOM 2017 N N . GLU A 1 258 ? -37.021 16.886 43.395 1.00 47.75 258 GLU A N 1
ATOM 2018 C CA . GLU A 1 258 ? -36.502 18.215 43.106 1.00 47.75 258 GLU A CA 1
ATOM 2019 C C . GLU A 1 258 ? -36.224 18.914 44.452 1.00 47.75 258 GLU A C 1
ATOM 2021 O O . GLU A 1 258 ? -37.121 18.936 45.303 1.00 47.75 258 GLU A O 1
ATOM 2026 N N . PRO A 1 259 ? -34.983 19.361 44.722 1.00 48.50 259 PRO A N 1
ATOM 2027 C CA . PRO A 1 259 ? -34.631 19.888 46.032 1.00 48.50 259 PRO A CA 1
ATOM 2028 C C . PRO A 1 259 ? -35.453 21.149 46.306 1.00 48.50 259 PRO A C 1
ATOM 2030 O O . PRO A 1 259 ? -35.553 22.043 45.466 1.00 48.50 259 PRO A O 1
ATOM 2033 N N . ASP A 1 260 ? -36.071 21.193 47.485 1.00 53.31 260 ASP A N 1
ATOM 2034 C CA . ASP A 1 260 ? -36.956 22.273 47.912 1.00 53.31 260 ASP A CA 1
ATOM 2035 C C . ASP A 1 260 ? -36.173 23.610 47.867 1.00 53.31 260 ASP A C 1
ATOM 2037 O O . ASP A 1 260 ? -35.119 23.720 48.507 1.00 53.31 260 ASP A O 1
ATOM 2041 N N . PRO A 1 261 ? -36.634 24.657 47.149 1.00 56.25 261 PRO A N 1
ATOM 2042 C CA . PRO A 1 261 ? -35.856 25.884 46.902 1.00 56.25 261 PRO A CA 1
ATOM 2043 C C . PRO A 1 261 ? -35.476 26.666 48.175 1.00 56.25 261 PRO A C 1
ATOM 2045 O O . PRO A 1 261 ? -34.665 27.594 48.134 1.00 56.25 261 PRO A O 1
ATOM 2048 N N . GLY A 1 262 ? -36.036 26.299 49.331 1.00 54.59 262 GLY A N 1
ATOM 2049 C CA . GLY A 1 262 ? -35.660 26.844 50.634 1.00 54.59 262 GLY A CA 1
ATOM 2050 C C . GLY A 1 262 ? -34.367 26.269 51.229 1.00 54.59 262 GLY A C 1
ATOM 2051 O O . GLY A 1 262 ? -33.780 26.908 52.106 1.00 54.59 262 GLY A O 1
ATOM 2052 N N . GLU A 1 263 ? -33.909 25.095 50.788 1.00 56.41 263 GLU A N 1
ATOM 2053 C CA . GLU A 1 263 ? -32.737 24.416 51.360 1.00 56.41 263 GLU A CA 1
ATOM 2054 C C . GLU A 1 263 ? -31.425 24.870 50.696 1.00 56.41 263 GLU A C 1
ATOM 2056 O O . GLU A 1 263 ? -30.439 25.127 51.392 1.00 56.41 263 GLU A O 1
ATOM 2061 N N . GLU A 1 264 ? -31.438 25.135 49.384 1.00 55.91 264 GLU A N 1
ATOM 2062 C CA . GLU A 1 264 ? -30.299 25.730 48.662 1.00 55.91 264 GLU A CA 1
ATOM 2063 C C . GLU A 1 264 ? -29.968 27.146 49.155 1.00 55.91 264 GLU A C 1
ATOM 2065 O O . GLU A 1 264 ? -28.797 27.486 49.336 1.00 55.91 264 GLU A O 1
ATOM 2070 N N . ALA A 1 265 ? -30.985 27.957 49.469 1.00 57.09 265 ALA A N 1
ATOM 2071 C CA . ALA A 1 265 ? -30.786 29.295 50.027 1.00 57.09 265 ALA A CA 1
ATOM 2072 C C . ALA A 1 265 ? -30.121 29.256 51.418 1.00 57.09 265 ALA A C 1
ATOM 2074 O O . ALA A 1 265 ? -29.308 30.121 51.752 1.00 57.09 265 ALA A O 1
ATOM 2075 N N . ARG A 1 266 ? -30.420 28.229 52.230 1.00 59.59 266 ARG A N 1
ATOM 2076 C CA . ARG A 1 266 ? -29.787 28.027 53.545 1.00 59.59 266 ARG A CA 1
ATOM 2077 C C . ARG A 1 266 ? -28.362 27.489 53.417 1.00 59.59 266 ARG A C 1
ATOM 2079 O O . ARG A 1 266 ? -27.489 27.933 54.160 1.00 59.59 266 ARG A O 1
ATOM 2086 N N . ALA A 1 267 ? -28.107 26.602 52.456 1.00 58.84 267 ALA A N 1
ATOM 2087 C CA . ALA A 1 267 ? -26.771 26.075 52.180 1.00 58.84 267 ALA A CA 1
ATOM 2088 C C . ALA A 1 267 ? -25.817 27.153 51.627 1.00 58.84 267 ALA A C 1
ATOM 2090 O O . ALA A 1 267 ? -24.664 27.239 52.054 1.00 58.84 267 ALA A O 1
ATOM 2091 N N . GLN A 1 268 ? -26.303 28.040 50.751 1.00 57.78 268 GLN A N 1
ATOM 2092 C CA . GLN A 1 268 ? -25.516 29.163 50.225 1.00 57.78 268 GLN A CA 1
ATOM 2093 C C . GLN A 1 268 ? -25.226 30.228 51.297 1.00 57.78 268 GLN A C 1
ATOM 2095 O O . GLN A 1 268 ? -24.113 30.757 51.357 1.00 57.78 268 GLN A O 1
ATOM 2100 N N . ALA A 1 269 ? -26.175 30.493 52.204 1.00 58.19 269 ALA A N 1
ATOM 2101 C CA . ALA A 1 269 ? -25.944 31.381 53.343 1.00 58.19 269 ALA A CA 1
ATOM 2102 C C . ALA A 1 269 ? -24.895 30.810 54.319 1.00 58.19 269 ALA A C 1
ATOM 2104 O O . ALA A 1 269 ? -24.017 31.551 54.765 1.00 58.19 269 ALA A O 1
ATOM 2105 N N . ALA A 1 270 ? -24.914 29.498 54.581 1.00 56.94 270 ALA A N 1
ATOM 2106 C CA . ALA A 1 270 ? -23.915 28.833 55.421 1.00 56.94 270 ALA A CA 1
ATOM 2107 C C . ALA A 1 270 ? -22.502 28.863 54.800 1.00 56.94 270 ALA A C 1
ATOM 2109 O O . ALA A 1 270 ? -21.533 29.176 55.491 1.00 56.94 270 ALA A O 1
ATOM 2110 N N . MET A 1 271 ? -22.378 28.640 53.484 1.00 55.16 271 MET A N 1
ATOM 2111 C CA . MET A 1 271 ? -21.089 28.733 52.779 1.00 55.16 271 MET A CA 1
ATOM 2112 C C . MET A 1 271 ? -20.507 30.156 52.750 1.00 55.16 271 MET A C 1
ATOM 2114 O O . MET A 1 271 ? -19.287 30.318 52.839 1.00 55.16 271 MET A O 1
ATOM 2118 N N . SER A 1 272 ? -21.347 31.196 52.667 1.00 56.03 272 SER A N 1
ATOM 2119 C CA . SER A 1 272 ? -20.865 32.586 52.717 1.00 56.03 272 SER A CA 1
ATOM 2120 C C . SER A 1 272 ? -20.243 32.947 54.073 1.00 56.03 272 SER A C 1
ATOM 2122 O O . SER A 1 272 ? -19.175 33.562 54.106 1.00 56.03 272 SER A O 1
ATOM 2124 N N . GLN A 1 273 ? -20.831 32.486 55.184 1.00 56.38 273 GLN A N 1
ATOM 2125 C CA . GLN A 1 273 ? -20.322 32.765 56.531 1.00 56.38 273 GLN A CA 1
ATOM 2126 C C . GLN A 1 273 ? -19.001 32.040 56.817 1.00 56.38 273 GLN A C 1
ATOM 2128 O O . GLN A 1 273 ? -18.085 32.640 57.383 1.00 56.38 273 GLN A O 1
ATOM 2133 N N . ASP A 1 274 ? -18.850 30.795 56.360 1.00 49.75 274 ASP A N 1
ATOM 2134 C CA . ASP A 1 274 ? -17.599 30.042 56.533 1.00 49.75 274 ASP A CA 1
ATOM 2135 C C . ASP A 1 274 ? -16.433 30.634 55.719 1.00 49.75 274 ASP A C 1
ATOM 2137 O O . ASP A 1 274 ? -15.275 30.629 56.158 1.00 49.75 274 ASP A O 1
ATOM 2141 N N . SER A 1 275 ? -16.725 31.225 54.555 1.00 53.72 275 SER A N 1
ATOM 2142 C CA . SER A 1 275 ? -15.708 31.879 53.726 1.00 53.72 275 SER A CA 1
ATOM 2143 C C . SER A 1 275 ? -15.150 33.169 54.359 1.00 53.72 275 SER A C 1
ATOM 2145 O O . SER A 1 275 ? -13.934 33.386 54.332 1.00 53.72 275 SER A O 1
ATOM 2147 N N . GLU A 1 276 ? -15.986 33.981 55.021 1.00 53.31 276 GLU A N 1
ATOM 2148 C CA . GLU A 1 276 ? -15.545 35.196 55.727 1.00 53.31 276 GLU A CA 1
ATOM 2149 C C . GLU A 1 276 ? -14.716 34.884 56.984 1.00 53.31 276 GLU A C 1
ATOM 2151 O O . GLU A 1 276 ? -13.715 35.560 57.263 1.00 53.31 276 GLU A O 1
ATOM 2156 N N . VAL A 1 277 ? -15.084 33.837 57.731 1.00 57.72 277 VAL A N 1
ATOM 2157 C CA . VAL A 1 277 ? -14.347 33.402 58.930 1.00 57.72 277 VAL A CA 1
ATOM 2158 C C . VAL A 1 277 ? -12.966 32.853 58.548 1.00 57.72 277 VAL A C 1
ATOM 2160 O O . VAL A 1 277 ? -11.964 33.191 59.190 1.00 57.72 277 VAL A O 1
ATOM 2163 N N . SER A 1 278 ? -12.878 32.096 57.450 1.00 50.66 278 SER A N 1
ATOM 2164 C CA . SER A 1 278 ? -11.616 31.555 56.928 1.00 50.66 278 SER A CA 1
ATOM 2165 C C . SER A 1 278 ? -10.664 32.652 56.411 1.00 50.66 278 SER A C 1
ATOM 2167 O O . SER A 1 278 ? -9.458 32.630 56.697 1.00 50.66 278 SER A O 1
ATOM 2169 N N . TYR A 1 279 ? -11.189 33.691 55.745 1.00 46.03 279 TYR A N 1
ATOM 2170 C CA . TYR A 1 279 ? -10.388 34.836 55.280 1.00 46.03 279 TYR A CA 1
ATOM 2171 C C . TYR A 1 279 ? -9.869 35.725 56.425 1.00 46.03 279 TYR A C 1
ATOM 2173 O O . TYR A 1 279 ? -8.706 36.155 56.402 1.00 46.03 279 TYR A O 1
ATOM 2181 N N . ARG A 1 280 ? -10.676 35.962 57.472 1.00 53.97 280 ARG A N 1
ATOM 2182 C CA . ARG A 1 280 ? -10.222 36.672 58.688 1.00 53.97 280 ARG A CA 1
ATOM 2183 C C . ARG A 1 280 ? -9.186 35.879 59.492 1.00 53.97 280 ARG A C 1
ATOM 2185 O O . ARG A 1 280 ? -8.309 36.480 60.116 1.00 53.97 280 ARG A O 1
ATOM 2192 N N . GLY A 1 281 ? -9.253 34.546 59.465 1.00 52.81 281 GLY A N 1
ATOM 2193 C CA . GLY A 1 281 ? -8.270 33.667 60.106 1.00 52.81 281 GLY A CA 1
ATOM 2194 C C . GLY A 1 281 ? -6.884 33.741 59.454 1.00 52.81 281 GLY A C 1
ATOM 2195 O O . GLY A 1 281 ? -5.881 33.921 60.150 1.00 52.81 281 GLY A O 1
ATOM 2196 N N . ARG A 1 282 ? -6.816 33.688 58.114 1.00 51.47 282 ARG A N 1
ATOM 2197 C CA . ARG A 1 282 ? -5.543 33.765 57.364 1.00 51.47 282 ARG A CA 1
ATOM 2198 C C . ARG A 1 282 ? -4.839 35.111 57.498 1.00 51.47 282 ARG A C 1
ATOM 2200 O O . ARG A 1 282 ? -3.627 35.146 57.690 1.00 51.47 282 ARG A O 1
ATOM 2207 N N . THR A 1 283 ? -5.579 36.217 57.469 1.00 55.72 283 THR A N 1
ATOM 2208 C CA . THR A 1 283 ? -4.994 37.567 57.580 1.00 55.72 283 THR A CA 1
ATOM 2209 C C . THR A 1 283 ? -4.383 37.839 58.961 1.00 55.72 283 THR A C 1
ATOM 2211 O O . THR A 1 283 ? -3.311 38.442 59.049 1.00 55.72 283 THR A O 1
ATOM 2214 N N . ARG A 1 284 ? -4.978 37.317 60.045 1.00 53.81 284 ARG A N 1
ATOM 2215 C CA . ARG A 1 284 ? -4.385 37.390 61.397 1.00 53.81 284 ARG A CA 1
ATOM 2216 C C . ARG A 1 284 ? -3.160 36.489 61.575 1.00 53.81 284 ARG A C 1
ATOM 2218 O O . ARG A 1 284 ? -2.232 36.881 62.283 1.00 53.81 284 ARG A O 1
ATOM 2225 N N . ALA A 1 285 ? -3.128 35.320 60.934 1.00 55.62 285 ALA A N 1
ATOM 2226 C CA . ALA A 1 285 ? -1.971 34.424 60.972 1.00 55.62 285 ALA A CA 1
ATOM 2227 C C . ALA A 1 285 ? -0.764 35.005 60.207 1.00 55.62 285 ALA A C 1
ATOM 2229 O O . ALA A 1 285 ? 0.354 34.991 60.723 1.00 55.62 285 ALA A O 1
ATOM 2230 N N . GLN A 1 286 ? -0.996 35.611 59.036 1.00 54.03 286 GLN A N 1
ATOM 2231 C CA . GLN A 1 286 ? 0.057 36.233 58.221 1.00 54.03 286 GLN A CA 1
ATOM 2232 C C . GLN A 1 286 ? 0.690 37.459 58.909 1.00 54.03 286 GLN A C 1
ATOM 2234 O O . GLN A 1 286 ? 1.900 37.664 58.839 1.00 54.03 286 GLN A O 1
ATOM 2239 N N . SER A 1 287 ? -0.111 38.255 59.631 1.00 49.94 287 SER A N 1
ATOM 2240 C CA . SER A 1 287 ? 0.377 39.433 60.366 1.00 49.94 287 SER A CA 1
ATOM 2241 C C . SER A 1 287 ? 1.245 39.069 61.582 1.00 49.94 287 SER A C 1
ATOM 2243 O O . SER A 1 287 ? 2.196 39.789 61.881 1.00 49.94 287 SER A O 1
ATOM 2245 N N . ARG A 1 288 ? 0.990 37.929 62.247 1.00 53.47 288 ARG A N 1
ATOM 2246 C CA . ARG A 1 288 ? 1.855 37.418 63.329 1.00 53.47 288 ARG A CA 1
ATOM 2247 C C . ARG A 1 288 ? 3.166 36.815 62.817 1.00 53.47 288 ARG A C 1
ATOM 2249 O O . ARG A 1 288 ? 4.183 36.968 63.486 1.00 53.47 288 ARG A O 1
ATOM 2256 N N . ALA A 1 289 ? 3.162 36.181 61.644 1.00 53.88 289 ALA A N 1
ATOM 2257 C CA . ALA A 1 289 ? 4.370 35.600 61.053 1.00 53.88 289 ALA A CA 1
ATOM 2258 C C . ALA A 1 289 ? 5.400 36.673 60.639 1.00 53.88 289 ALA A C 1
ATOM 2260 O O . ALA A 1 289 ? 6.587 36.521 60.917 1.00 53.88 289 ALA A O 1
ATOM 2261 N N . ASN A 1 290 ? 4.947 37.801 60.080 1.00 49.12 290 ASN A N 1
ATOM 2262 C CA . ASN A 1 290 ? 5.844 38.887 59.656 1.00 49.12 290 ASN A CA 1
ATOM 2263 C C . ASN A 1 290 ? 6.402 39.731 60.818 1.00 49.12 290 ASN A C 1
ATOM 2265 O O . ASN A 1 290 ? 7.448 40.354 60.667 1.00 49.12 290 ASN A O 1
ATOM 2269 N N . ALA A 1 291 ? 5.750 39.740 61.985 1.00 53.44 291 ALA A N 1
ATOM 2270 C CA . ALA A 1 291 ? 6.291 40.393 63.181 1.00 53.44 291 ALA A CA 1
ATOM 2271 C C . ALA A 1 291 ? 7.396 39.558 63.863 1.00 53.44 291 ALA A C 1
ATOM 2273 O O . ALA A 1 291 ? 8.253 40.116 64.542 1.00 53.44 291 ALA A O 1
ATOM 2274 N N . GLY A 1 292 ? 7.400 38.232 63.667 1.00 50.56 292 GLY A N 1
ATOM 2275 C CA . GLY A 1 292 ? 8.406 37.326 64.231 1.00 50.56 292 GLY A CA 1
ATOM 2276 C C . GLY A 1 292 ? 9.724 37.267 63.449 1.00 50.56 292 GLY A C 1
ATOM 2277 O O . GLY A 1 292 ? 10.765 37.003 64.043 1.00 50.56 292 GLY A O 1
ATOM 2278 N N . SER A 1 293 ? 9.719 37.546 62.139 1.00 45.84 293 SER A N 1
ATOM 2279 C CA . SER A 1 293 ? 10.915 37.391 61.290 1.00 45.84 293 SER A CA 1
ATOM 2280 C C . SER A 1 293 ? 11.854 38.605 61.266 1.00 45.84 293 SER A C 1
ATOM 2282 O O . SER A 1 293 ? 12.950 38.511 60.724 1.00 45.84 293 SER A O 1
ATOM 2284 N N . LEU A 1 294 ? 11.460 39.741 61.852 1.00 44.62 294 LEU A N 1
ATOM 2285 C CA . LEU A 1 294 ? 12.293 40.952 61.941 1.00 44.62 294 LEU A CA 1
ATOM 2286 C C . LEU A 1 294 ? 13.194 40.991 63.191 1.00 44.62 294 LEU A C 1
ATOM 2288 O O . LEU A 1 294 ? 14.062 41.852 63.279 1.00 44.62 294 LEU A O 1
ATOM 2292 N N . GLY A 1 295 ? 13.032 40.050 64.130 1.00 45.19 295 GLY A N 1
ATOM 2293 C CA . GLY A 1 295 ? 13.875 39.931 65.330 1.00 45.19 295 GLY A CA 1
ATOM 2294 C C . GLY A 1 295 ? 15.064 38.968 65.206 1.00 45.19 295 GLY A C 1
ATOM 2295 O O . GLY A 1 295 ? 15.891 38.928 66.108 1.00 45.19 295 GLY A O 1
ATOM 2296 N N . ALA A 1 296 ? 15.166 38.196 64.118 1.00 46.53 296 ALA A N 1
ATOM 2297 C CA . ALA A 1 296 ? 16.097 37.063 64.002 1.00 46.53 296 ALA A CA 1
ATOM 2298 C C . ALA A 1 296 ? 17.198 37.236 62.930 1.00 46.53 296 ALA A C 1
ATOM 2300 O O . ALA A 1 296 ? 17.832 36.264 62.540 1.00 46.53 296 ALA A O 1
ATOM 2301 N N . LEU A 1 297 ? 17.436 38.462 62.445 1.00 39.72 297 LEU A N 1
ATOM 2302 C CA . LEU A 1 297 ? 18.433 38.777 61.401 1.00 39.72 297 LEU A CA 1
ATOM 2303 C C . LEU A 1 297 ? 19.619 39.621 61.914 1.00 39.72 297 LEU A C 1
ATOM 2305 O O . LEU A 1 297 ? 20.221 40.372 61.153 1.00 39.72 297 LEU A O 1
ATOM 2309 N N . SER A 1 298 ? 19.965 39.506 63.201 1.00 44.00 298 SER A N 1
ATOM 2310 C CA . SER A 1 298 ? 21.141 40.177 63.790 1.00 44.00 298 SER A CA 1
ATOM 2311 C C . SER A 1 298 ? 22.256 39.218 64.224 1.00 44.00 298 SER A C 1
ATOM 2313 O O . SER A 1 298 ? 23.285 39.691 64.699 1.00 44.00 298 SER A O 1
ATOM 2315 N N . ASP A 1 299 ? 22.084 37.902 64.100 1.00 44.91 299 ASP A N 1
ATOM 2316 C CA . ASP A 1 299 ? 22.996 36.954 64.742 1.00 44.91 299 ASP A CA 1
ATOM 2317 C C . ASP A 1 299 ? 23.157 35.690 63.892 1.00 44.91 299 ASP A C 1
ATOM 2319 O O . ASP A 1 299 ? 22.406 34.738 64.062 1.00 44.91 299 ASP A O 1
ATOM 2323 N N . GLN A 1 300 ? 24.049 35.742 62.894 1.00 37.91 300 GLN A N 1
ATOM 2324 C CA . GLN A 1 300 ? 24.778 34.597 62.309 1.00 37.91 300 GLN A CA 1
ATOM 2325 C C . GLN A 1 300 ? 25.525 35.029 61.037 1.00 37.91 300 GLN A C 1
ATOM 2327 O O . GLN A 1 300 ? 25.203 34.666 59.909 1.00 37.91 300 GLN A O 1
ATOM 2332 N N . SER A 1 301 ? 26.574 35.823 61.227 1.00 35.66 301 SER A N 1
ATOM 2333 C CA . SER A 1 301 ? 27.731 35.817 60.337 1.00 35.66 301 SER A CA 1
ATOM 2334 C C . SER A 1 301 ? 28.750 34.865 60.950 1.00 35.66 301 SER A C 1
ATOM 2336 O O . SER A 1 301 ? 29.267 35.209 62.004 1.00 35.66 301 SER A O 1
ATOM 2338 N N . HIS A 1 302 ? 28.993 33.693 60.357 1.00 30.03 302 HIS A N 1
ATOM 2339 C CA . HIS A 1 302 ? 30.301 33.018 60.288 1.00 30.03 302 HIS A CA 1
ATOM 2340 C C . HIS A 1 302 ? 30.158 31.573 59.767 1.00 30.03 302 HIS A C 1
ATOM 2342 O O . HIS A 1 302 ? 29.382 30.796 60.307 1.00 30.03 302 HIS A O 1
ATOM 2348 N N . GLU A 1 303 ? 30.999 31.254 58.770 1.00 34.78 303 GLU A N 1
ATOM 2349 C CA . GLU A 1 303 ? 31.502 29.912 58.402 1.00 34.78 303 GLU A CA 1
ATOM 2350 C C . GLU A 1 303 ? 30.572 28.939 57.652 1.00 34.78 303 GLU A C 1
ATOM 2352 O O . GLU A 1 303 ? 29.380 28.871 57.904 1.00 34.78 303 GLU A O 1
ATOM 2357 N N . MET A 1 304 ? 31.030 28.069 56.746 1.00 30.19 304 MET A N 1
ATOM 2358 C CA . MET A 1 304 ? 32.195 27.949 55.852 1.00 30.19 304 MET A CA 1
ATOM 2359 C C . MET A 1 304 ? 31.944 26.671 55.011 1.00 30.19 304 MET A C 1
ATOM 2361 O O . MET A 1 304 ? 31.411 25.697 55.526 1.00 30.19 304 MET A O 1
ATOM 2365 N N . PHE A 1 305 ? 32.417 26.678 53.760 1.00 30.27 305 PHE A N 1
ATOM 2366 C CA . PHE A 1 305 ? 32.937 25.536 52.978 1.00 30.27 305 PHE A CA 1
ATOM 2367 C C . PHE A 1 305 ? 32.043 24.364 52.483 1.00 30.27 305 PHE A C 1
ATOM 2369 O O . PHE A 1 305 ? 31.596 23.493 53.219 1.00 30.27 305 PHE A O 1
ATOM 2376 N N . PHE A 1 306 ? 31.959 24.313 51.143 1.00 33.59 306 PHE A N 1
ATOM 2377 C CA . PHE A 1 306 ? 31.910 23.156 50.215 1.00 33.59 306 PHE A CA 1
ATOM 2378 C C . PHE A 1 306 ? 33.092 22.166 50.438 1.00 33.59 306 PHE A C 1
ATOM 2380 O O . PHE A 1 306 ? 34.067 22.617 51.045 1.00 33.59 306 PHE A O 1
ATOM 2387 N N . PRO A 1 307 ? 33.134 20.905 49.907 1.00 47.00 307 PRO A N 1
ATOM 2388 C CA . PRO A 1 307 ? 32.771 20.552 48.518 1.00 47.00 307 PRO A CA 1
ATOM 2389 C C . PRO A 1 307 ? 32.220 19.138 48.171 1.00 47.00 307 PRO A C 1
ATOM 2391 O O . PRO A 1 307 ? 32.302 18.186 48.935 1.00 47.00 307 PRO A O 1
ATOM 2394 N N . TYR A 1 308 ? 31.673 19.109 46.944 1.00 37.44 308 TYR A N 1
ATOM 2395 C CA . TYR A 1 308 ? 31.559 18.095 45.874 1.00 37.44 308 TYR A CA 1
ATOM 2396 C C . TYR A 1 308 ? 31.973 16.624 46.095 1.00 37.44 308 TYR A C 1
ATOM 2398 O O . TYR A 1 308 ? 33.137 16.346 46.367 1.00 37.44 308 TYR A O 1
ATOM 2406 N N . GLU A 1 309 ? 31.054 15.718 45.732 1.00 34.66 309 GLU A N 1
ATOM 2407 C CA . GLU A 1 309 ? 31.168 14.799 44.575 1.00 34.66 309 GLU A CA 1
ATOM 2408 C C . GLU A 1 309 ? 29.833 14.764 43.812 1.00 34.66 309 GLU A C 1
ATOM 2410 O O . GLU A 1 309 ? 28.777 14.924 44.472 1.00 34.66 309 GLU A O 1
#

Radius of gyration: 34.16 Å; chains: 1; bounding box: 70×63×96 Å

Sequence (309 aa):
QTALSETTGLLFFTTALYTVPPVFQMLAVAPAVVARVSKEYLSGMYQVHTFVVAMTLSSTITAVIWAPVWQMITYTLADLGRDPVALLGMQLTLALNVLTMRILGFFLAMVVPGAALNVVIANLFVQMCMLTNRFYTKLPSWLQWITVMSIPRFTLRALLKIEYSWRDMFEVSPMHGSYIPAELTGTFQVTRERQMNVMESPNDAPPAGEMLAMAAISLGFLLLFALELTYQVWRLVVGYSQQEGLFDKCLPYVSVAEPDPGEEARAQAAMSQDSEVSYRGRTRAQSRANAGSLGALSDQSHEMFFPYE

pLDDT: mean 77.2, std 16.86, range [30.03, 95.06]